Protein AF-A0A2M9T972-F1 (afdb_monomer)

Radius of gyration: 22.8 Å; Cα contacts (8 Å, |Δi|>4): 543; chains: 1; bounding box: 59×48×63 Å

Solvent-accessible surface area (backbone atoms only — not comparable to full-atom values): 16408 Å² total; per-residue (Å²): 110,44,46,61,52,25,49,47,39,51,35,60,37,43,44,74,54,58,73,80,42,95,72,74,72,44,72,63,91,64,80,39,22,70,58,55,67,46,41,36,84,76,44,93,56,57,53,40,22,32,78,44,62,56,77,93,79,59,54,79,39,51,23,36,58,61,70,47,48,37,70,47,53,27,53,66,52,35,13,67,61,46,75,47,76,60,87,95,46,77,43,82,38,41,28,31,60,25,63,37,59,75,12,18,37,39,32,28,52,84,30,46,61,34,36,20,23,48,66,73,57,35,70,54,25,39,82,6,50,41,28,70,70,64,29,55,38,70,51,55,42,67,48,48,52,52,53,37,50,62,71,45,53,42,29,52,92,96,52,61,77,24,69,84,19,32,29,38,28,59,25,35,20,77,44,34,60,47,24,51,48,52,47,40,31,19,51,45,52,68,48,32,32,41,22,18,35,90,41,59,44,77,36,46,52,44,33,48,51,45,30,49,51,45,30,51,76,65,70,38,59,91,44,44,51,36,60,78,73,45,39,52,62,35,33,45,48,71,73,42,84,55,65,69,59,37,53,60,45,49,78,71,39,93,57,46,65,64,47,62,71,27,46,48,88,51,41,73,51,45,65,41,40,34,70,52,36,56,54,41,60,89,44,40,83,71,47,54,86,70,54,76,75,75,74,78,76,73,75,76,68,82,73,90,124

Structure (mmCIF, N/CA/C/O backbone):
data_AF-A0A2M9T972-F1
#
_entry.id   AF-A0A2M9T972-F1
#
loop_
_atom_site.group_PDB
_atom_site.id
_atom_site.type_symbol
_atom_site.label_atom_id
_atom_site.label_alt_id
_atom_site.label_comp_id
_atom_site.label_asym_id
_atom_site.label_entity_id
_atom_site.label_seq_id
_atom_site.pdbx_PDB_ins_code
_atom_site.Cartn_x
_atom_site.Cartn_y
_atom_site.Cartn_z
_atom_site.occupancy
_atom_site.B_iso_or_equiv
_atom_site.auth_seq_id
_atom_site.auth_comp_id
_atom_site.auth_asym_id
_atom_site.auth_atom_id
_atom_site.pdbx_PDB_model_num
ATOM 1 N N . MET A 1 1 ? 2.243 -18.375 -2.338 1.00 61.44 1 MET A N 1
ATOM 2 C CA . MET A 1 1 ? 1.174 -17.812 -3.195 1.00 61.44 1 MET A CA 1
ATOM 3 C C . MET A 1 1 ? 1.203 -16.284 -3.252 1.00 61.44 1 MET A C 1
ATOM 5 O O . MET A 1 1 ? 1.480 -15.764 -4.324 1.00 61.44 1 MET A O 1
ATOM 9 N N . SER A 1 2 ? 1.023 -15.568 -2.130 1.00 77.69 2 SER A N 1
ATOM 10 C CA . SER A 1 2 ? 0.944 -14.088 -2.101 1.00 77.69 2 SER A CA 1
ATOM 11 C C . SER A 1 2 ? 2.124 -13.371 -2.784 1.00 77.69 2 SER A C 1
ATOM 13 O O . SER A 1 2 ? 1.923 -12.467 -3.592 1.00 77.69 2 SER A O 1
ATOM 15 N N . ARG A 1 3 ? 3.361 -13.824 -2.545 1.00 87.94 3 ARG A N 1
ATOM 16 C CA . ARG A 1 3 ? 4.555 -13.223 -3.155 1.00 87.94 3 ARG A CA 1
ATOM 17 C C . ARG A 1 3 ? 4.563 -13.310 -4.685 1.00 87.94 3 ARG A C 1
ATOM 19 O O . ARG A 1 3 ? 4.820 -12.313 -5.344 1.00 87.94 3 ARG A O 1
ATOM 26 N N . HIS A 1 4 ? 4.269 -14.481 -5.251 1.00 92.44 4 HIS A N 1
ATOM 27 C CA . HIS A 1 4 ? 4.225 -14.671 -6.708 1.00 92.44 4 HIS A CA 1
ATOM 28 C C . HIS A 1 4 ? 3.144 -13.790 -7.345 1.00 92.44 4 HIS A C 1
ATOM 30 O O . HIS A 1 4 ? 3.435 -13.053 -8.285 1.00 92.44 4 HIS A O 1
ATOM 36 N N . LEU A 1 5 ? 1.947 -13.774 -6.748 1.00 94.81 5 LEU A N 1
ATOM 37 C CA . LEU A 1 5 ? 0.849 -12.906 -7.165 1.00 94.81 5 LEU A CA 1
ATOM 38 C C . LEU A 1 5 ? 1.272 -11.429 -7.187 1.00 94.81 5 LEU A C 1
ATOM 40 O O . LEU A 1 5 ? 1.006 -10.728 -8.158 1.00 94.81 5 LEU A O 1
ATOM 44 N N . ALA A 1 6 ? 1.985 -10.952 -6.163 1.00 96.31 6 ALA A N 1
ATOM 45 C CA . ALA A 1 6 ? 2.412 -9.557 -6.094 1.00 96.31 6 ALA A CA 1
ATOM 46 C C . ALA A 1 6 ? 3.297 -9.142 -7.280 1.00 96.31 6 ALA A C 1
ATOM 48 O O . ALA A 1 6 ? 3.091 -8.081 -7.874 1.00 96.31 6 ALA A O 1
ATOM 49 N N . TYR A 1 7 ? 4.261 -9.987 -7.658 1.00 97.19 7 TYR A N 1
ATOM 50 C CA . TYR A 1 7 ? 5.120 -9.711 -8.808 1.00 97.19 7 TYR A CA 1
ATOM 51 C C . TYR A 1 7 ? 4.383 -9.864 -10.141 1.00 97.19 7 TYR A C 1
ATOM 53 O O . TYR A 1 7 ? 4.617 -9.045 -11.024 1.00 97.19 7 TYR A O 1
ATOM 61 N N . GLN A 1 8 ? 3.469 -10.831 -10.282 1.00 96.56 8 GLN A N 1
ATOM 62 C CA . GLN A 1 8 ? 2.609 -10.943 -11.467 1.00 96.56 8 GLN A CA 1
ATOM 63 C C . GLN A 1 8 ? 1.784 -9.672 -11.678 1.00 96.56 8 GLN A C 1
ATOM 65 O O . GLN A 1 8 ? 1.775 -9.112 -12.774 1.00 96.56 8 GLN A O 1
ATOM 70 N N . ARG A 1 9 ? 1.154 -9.172 -10.609 1.00 96.38 9 ARG A N 1
ATOM 71 C CA . ARG A 1 9 ? 0.377 -7.928 -10.636 1.00 96.38 9 ARG A CA 1
ATOM 72 C C . ARG A 1 9 ? 1.235 -6.735 -10.990 1.00 96.38 9 ARG A C 1
ATOM 74 O O . ARG A 1 9 ? 0.870 -5.964 -11.872 1.00 96.38 9 ARG A O 1
ATOM 81 N N . LEU A 1 10 ? 2.389 -6.600 -10.338 1.00 96.75 10 LEU A N 1
ATOM 82 C CA . LEU A 1 10 ? 3.312 -5.518 -10.644 1.00 96.75 10 LEU A CA 1
ATOM 83 C C . LEU A 1 10 ? 3.775 -5.585 -12.093 1.00 96.75 10 LEU A C 1
ATOM 85 O O . LEU A 1 10 ? 3.750 -4.562 -12.768 1.00 96.75 10 LEU A O 1
ATOM 89 N N . PHE A 1 11 ? 4.156 -6.763 -12.581 1.00 96.88 11 PHE A N 1
ATOM 90 C CA . PHE A 1 11 ? 4.551 -6.957 -13.966 1.00 96.88 11 PHE A CA 1
ATOM 91 C C . PHE A 1 11 ? 3.421 -6.519 -14.897 1.00 96.88 11 PHE A C 1
ATOM 93 O O . PHE A 1 11 ? 3.622 -5.589 -15.672 1.00 96.88 11 PHE A O 1
ATOM 100 N N . ALA A 1 12 ? 2.220 -7.078 -14.779 1.00 96.50 12 ALA A N 1
ATOM 101 C CA . ALA A 1 12 ? 1.095 -6.710 -15.635 1.00 96.50 12 ALA A CA 1
ATOM 102 C C . ALA A 1 12 ? 0.784 -5.200 -15.586 1.00 96.50 12 ALA A C 1
ATOM 104 O O . ALA A 1 12 ? 0.740 -4.548 -16.627 1.00 96.50 12 ALA A O 1
ATOM 105 N N . ALA A 1 13 ? 0.693 -4.614 -14.389 1.00 95.56 13 ALA A N 1
ATOM 106 C CA . ALA A 1 13 ? 0.319 -3.209 -14.205 1.00 95.56 13 ALA A CA 1
ATOM 107 C C . ALA A 1 13 ? 1.345 -2.199 -14.727 1.00 95.56 13 ALA A C 1
ATOM 109 O O . ALA A 1 13 ? 1.045 -1.022 -14.916 1.00 95.56 13 ALA A O 1
ATOM 110 N N . THR A 1 14 ? 2.572 -2.655 -14.957 1.00 94.31 14 THR A N 1
ATOM 111 C CA . THR A 1 14 ? 3.678 -1.827 -15.439 1.00 94.31 14 THR A CA 1
ATOM 112 C C . THR A 1 14 ? 4.176 -2.258 -16.814 1.00 94.31 14 THR A C 1
ATOM 114 O O . THR A 1 14 ? 5.264 -1.858 -17.224 1.00 94.31 14 THR A O 1
ATOM 117 N N . HIS A 1 15 ? 3.401 -3.071 -17.538 1.00 93.75 15 HIS A N 1
ATOM 118 C CA . HIS A 1 15 ? 3.730 -3.517 -18.893 1.00 93.75 15 HIS A CA 1
ATOM 119 C C . HIS A 1 15 ? 4.122 -2.352 -19.807 1.00 93.75 15 HIS A C 1
ATOM 121 O O . HIS A 1 15 ? 5.192 -2.366 -20.412 1.00 93.75 15 HIS A O 1
ATOM 127 N N . GLU A 1 16 ? 3.319 -1.296 -19.779 1.00 91.00 16 GLU A N 1
ATOM 128 C CA . GLU A 1 16 ? 3.487 -0.077 -20.564 1.00 91.00 16 GLU A CA 1
ATOM 129 C C . GLU A 1 16 ? 4.818 0.661 -20.319 1.00 91.00 16 GLU A C 1
ATOM 131 O O . GLU A 1 16 ? 5.328 1.314 -21.232 1.00 91.00 16 GLU A O 1
ATOM 136 N N . LEU A 1 17 ? 5.430 0.521 -19.130 1.00 90.56 17 LEU A N 1
ATOM 137 C CA . LEU A 1 17 ? 6.780 1.045 -18.876 1.00 90.56 17 LEU A CA 1
ATOM 138 C C . LEU A 1 17 ? 7.830 0.270 -19.676 1.00 90.56 17 LEU A C 1
ATOM 140 O O . LEU A 1 17 ? 8.806 0.853 -20.123 1.00 90.56 17 LEU A O 1
ATOM 144 N N . ARG A 1 18 ? 7.651 -1.043 -19.855 1.00 89.94 18 ARG A N 1
ATOM 145 C CA . ARG A 1 18 ? 8.631 -1.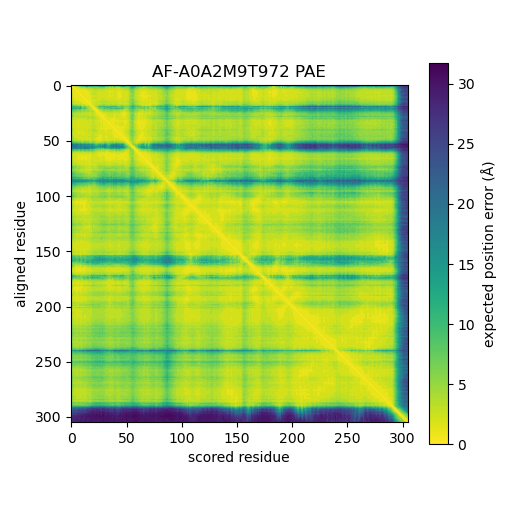918 -20.517 1.00 89.94 18 ARG A CA 1
ATOM 146 C C . ARG A 1 18 ? 8.516 -1.932 -22.035 1.00 89.94 18 ARG A C 1
ATOM 148 O O . ARG A 1 18 ? 9.519 -2.212 -22.684 1.00 89.94 18 ARG A O 1
ATOM 155 N N . VAL A 1 19 ? 7.329 -1.687 -22.588 1.00 85.31 19 VAL A N 1
ATOM 156 C CA . VAL A 1 19 ? 7.108 -1.690 -24.046 1.00 85.31 19 VAL A CA 1
ATOM 157 C C . VAL A 1 19 ? 7.867 -0.551 -24.721 1.00 85.31 19 VAL A C 1
ATOM 159 O O . VAL A 1 19 ? 8.531 -0.777 -25.723 1.00 85.31 19 VAL A O 1
ATOM 162 N N . GLY A 1 20 ? 7.811 0.653 -24.150 1.00 69.06 20 GLY A N 1
ATOM 163 C CA . GLY A 1 20 ? 8.451 1.844 -24.719 1.00 69.06 20 GLY A CA 1
ATOM 164 C C . GLY A 1 20 ? 9.890 2.087 -24.262 1.00 69.06 20 GLY A C 1
ATOM 165 O O . GLY A 1 20 ? 10.412 3.170 -24.499 1.00 69.06 20 GLY A O 1
ATOM 166 N N . ALA A 1 21 ? 10.508 1.141 -23.552 1.00 80.50 21 ALA A N 1
ATOM 167 C CA . ALA A 1 21 ? 11.820 1.340 -22.953 1.00 80.50 21 ALA A CA 1
ATOM 168 C C . ALA A 1 21 ? 12.916 0.585 -23.700 1.00 80.50 21 ALA A C 1
ATOM 170 O O . ALA A 1 21 ? 12.861 -0.636 -23.850 1.00 80.50 21 ALA A O 1
ATOM 171 N N . GLU A 1 22 ? 13.956 1.320 -24.079 1.00 78.81 22 GLU A N 1
ATOM 172 C CA . GLU A 1 22 ? 15.176 0.763 -24.647 1.00 78.81 22 GLU A CA 1
ATOM 173 C C . GLU A 1 22 ? 16.102 0.294 -23.519 1.00 78.81 22 GLU A C 1
ATOM 175 O O . GLU A 1 22 ? 16.729 1.087 -22.817 1.00 78.81 22 GLU A O 1
ATOM 180 N N . PHE A 1 23 ? 16.158 -1.019 -23.308 1.00 84.44 23 PHE A N 1
ATOM 181 C CA . PHE A 1 23 ? 17.156 -1.657 -22.455 1.00 84.44 23 PHE A CA 1
ATOM 182 C C . PHE A 1 23 ? 17.442 -3.073 -22.959 1.00 84.44 23 PHE A C 1
ATOM 184 O O . PHE A 1 23 ? 16.540 -3.775 -23.429 1.00 84.44 23 PHE A O 1
ATOM 191 N N . SER A 1 24 ? 18.698 -3.502 -22.846 1.00 87.06 24 SER A N 1
ATOM 192 C CA . SER A 1 24 ? 19.128 -4.827 -23.291 1.00 87.06 24 SER A CA 1
ATOM 193 C C . SER A 1 24 ? 18.507 -5.927 -22.434 1.00 87.06 24 SER A C 1
ATOM 195 O O . SER A 1 24 ? 18.532 -5.866 -21.202 1.00 87.06 24 SER A O 1
ATOM 197 N N . ARG A 1 25 ? 17.976 -6.953 -23.102 1.00 92.56 25 ARG A N 1
ATOM 198 C CA . ARG A 1 25 ? 17.475 -8.183 -22.484 1.00 92.56 25 ARG A CA 1
ATOM 199 C C . ARG A 1 25 ? 18.344 -9.345 -22.936 1.00 92.56 25 ARG A C 1
ATOM 201 O O . ARG A 1 25 ? 18.705 -9.410 -24.107 1.00 92.56 25 ARG A O 1
ATOM 208 N N . PHE A 1 26 ? 18.657 -10.253 -22.027 1.00 94.75 26 PHE A N 1
ATOM 209 C CA . PHE A 1 26 ? 19.499 -11.413 -22.316 1.00 94.75 26 PHE A CA 1
ATOM 210 C C . PHE A 1 26 ? 19.088 -12.617 -21.471 1.00 94.75 26 PHE A C 1
ATOM 212 O O . PHE A 1 26 ? 18.318 -12.491 -20.513 1.00 94.75 26 PHE A O 1
ATOM 219 N N . THR A 1 27 ? 19.603 -13.787 -21.841 1.00 96.69 27 THR A N 1
ATOM 220 C CA . THR A 1 27 ? 19.467 -15.008 -21.047 1.00 96.69 27 THR A CA 1
ATOM 221 C C . THR A 1 27 ? 20.471 -14.975 -19.893 1.00 96.69 27 THR A C 1
ATOM 223 O O . THR A 1 27 ? 21.664 -14.838 -20.155 1.00 96.69 27 THR A O 1
ATOM 226 N N . PRO A 1 28 ? 20.018 -15.070 -18.633 1.00 96.00 28 PRO A N 1
ATOM 227 C CA . PRO A 1 28 ? 20.904 -15.025 -17.477 1.00 96.00 28 PRO A CA 1
ATOM 228 C C . PRO A 1 28 ? 21.783 -16.277 -17.385 1.00 96.00 28 PRO A C 1
ATOM 230 O O . PRO A 1 28 ? 21.339 -17.374 -17.722 1.00 96.00 28 PRO A O 1
ATOM 233 N N . ASP A 1 29 ? 22.996 -16.116 -16.861 1.00 95.38 29 ASP A N 1
ATOM 234 C CA . ASP A 1 29 ? 23.941 -17.206 -16.550 1.00 95.38 29 ASP A CA 1
ATOM 235 C C . ASP A 1 29 ? 23.956 -17.573 -15.049 1.00 95.38 29 ASP A C 1
ATOM 237 O O . ASP A 1 29 ? 24.596 -18.534 -14.623 1.00 95.38 29 ASP A O 1
ATOM 241 N N . THR A 1 30 ? 23.205 -16.828 -14.239 1.00 95.00 30 THR A N 1
ATOM 242 C CA . THR A 1 30 ? 23.012 -17.055 -12.803 1.00 95.00 30 THR A CA 1
ATOM 243 C C . THR A 1 30 ? 21.803 -17.960 -12.535 1.00 95.00 30 THR A C 1
ATOM 245 O O . THR A 1 30 ? 20.893 -18.033 -13.358 1.00 95.00 30 THR A O 1
ATOM 248 N N . PRO A 1 31 ? 21.699 -18.619 -11.364 1.00 96.00 31 PRO A N 1
ATOM 249 C CA . PRO A 1 31 ? 20.552 -19.486 -11.060 1.00 96.00 31 PRO A CA 1
ATOM 250 C C . PRO A 1 31 ? 19.252 -18.725 -10.727 1.00 96.00 31 PRO A C 1
ATOM 252 O O . PRO A 1 31 ? 18.155 -19.288 -10.807 1.00 96.00 31 PRO A O 1
ATOM 255 N N . SER A 1 32 ? 19.343 -17.455 -10.322 1.00 97.00 32 SER A N 1
ATOM 256 C CA . SER A 1 32 ? 18.201 -16.662 -9.855 1.00 97.00 32 SER A CA 1
ATOM 257 C C . SER A 1 32 ? 18.430 -15.163 -10.018 1.00 97.00 32 SER A C 1
ATOM 259 O O . SER A 1 32 ? 19.566 -14.703 -10.028 1.00 97.00 32 SER A O 1
ATOM 261 N N . CYS A 1 33 ? 17.342 -14.392 -10.035 1.00 95.56 33 CYS A N 1
ATOM 262 C CA . CYS A 1 33 ? 17.389 -12.929 -10.023 1.00 95.56 33 CYS A CA 1
ATOM 263 C C . CYS A 1 33 ? 18.114 -12.401 -8.773 1.00 95.56 33 CYS A C 1
ATOM 265 O O . CYS A 1 33 ? 17.641 -12.637 -7.660 1.00 95.56 33 CYS A O 1
ATOM 267 N N . ALA A 1 34 ? 19.166 -11.595 -8.951 1.00 94.12 34 ALA A N 1
ATOM 268 C CA . ALA A 1 34 ? 19.956 -11.019 -7.854 1.00 94.12 34 ALA A CA 1
ATOM 269 C C . ALA A 1 34 ? 19.141 -10.098 -6.919 1.00 94.12 34 ALA A C 1
ATOM 271 O O . ALA A 1 34 ? 19.467 -9.908 -5.749 1.00 94.12 34 ALA A O 1
ATOM 272 N N . CYS A 1 35 ? 18.028 -9.544 -7.416 1.00 93.19 35 CYS A N 1
ATOM 273 C CA . CYS A 1 35 ? 17.157 -8.679 -6.625 1.00 93.19 35 CYS A CA 1
ATOM 274 C C . CYS A 1 35 ? 16.243 -9.455 -5.678 1.00 93.19 35 CYS A C 1
ATOM 276 O O . CYS A 1 35 ? 16.159 -9.129 -4.503 1.00 93.19 35 CYS A O 1
ATOM 278 N N . CYS A 1 36 ? 15.447 -10.388 -6.205 1.00 93.69 36 CYS A N 1
ATOM 279 C CA . CYS A 1 36 ? 14.358 -11.024 -5.457 1.00 93.69 36 CYS A CA 1
ATOM 280 C C . CYS A 1 36 ? 14.653 -12.474 -5.075 1.00 93.69 36 CYS A C 1
ATOM 282 O O . CYS A 1 36 ? 13.845 -13.074 -4.363 1.00 93.69 36 CYS A O 1
ATOM 284 N N . ASN A 1 37 ? 15.783 -13.020 -5.532 1.00 94.50 37 ASN A N 1
ATOM 285 C CA . ASN A 1 37 ? 16.235 -14.398 -5.332 1.00 94.50 37 ASN A CA 1
ATOM 286 C C . ASN A 1 37 ? 15.263 -15.466 -5.861 1.00 94.50 37 ASN A C 1
ATOM 288 O O . ASN A 1 37 ? 15.374 -16.635 -5.505 1.00 94.50 37 ASN A O 1
ATOM 292 N N . ARG A 1 38 ? 14.294 -15.087 -6.708 1.00 95.25 38 ARG A N 1
ATOM 293 C CA . ARG A 1 38 ? 13.413 -16.045 -7.393 1.00 95.25 38 ARG A CA 1
ATOM 294 C C . ARG A 1 38 ? 14.164 -16.700 -8.546 1.00 95.25 38 ARG A C 1
ATOM 296 O O . ARG A 1 38 ? 14.917 -16.018 -9.251 1.00 95.25 38 ARG A O 1
ATOM 303 N N . ARG A 1 39 ? 13.938 -18.001 -8.744 1.00 96.62 39 ARG A N 1
ATOM 304 C CA . ARG A 1 39 ? 14.514 -18.757 -9.864 1.00 96.62 39 ARG A CA 1
ATOM 305 C C . ARG A 1 39 ? 14.022 -18.184 -11.187 1.00 96.62 39 ARG A C 1
ATOM 307 O O . ARG A 1 39 ? 12.880 -17.737 -11.285 1.00 96.62 39 ARG A O 1
ATOM 314 N N . TRP A 1 40 ? 14.859 -18.229 -12.218 1.00 97.19 40 TRP A N 1
ATOM 315 C CA . TRP A 1 40 ? 14.507 -17.672 -13.529 1.00 97.19 40 TRP A CA 1
ATOM 316 C C . TRP A 1 40 ? 13.327 -18.362 -14.211 1.00 97.19 40 TRP A C 1
ATOM 318 O O . TRP A 1 40 ? 12.680 -17.741 -15.043 1.00 97.19 40 TRP A O 1
ATOM 328 N N . SER A 1 41 ? 13.005 -19.599 -13.836 1.00 95.88 41 SER A N 1
ATOM 329 C CA . SER A 1 41 ? 11.809 -20.310 -14.299 1.00 95.88 41 SER A CA 1
ATOM 330 C C . SER A 1 41 ? 10.511 -19.859 -13.615 1.00 95.88 41 SER A C 1
ATOM 332 O O . SER A 1 41 ? 9.432 -20.206 -14.078 1.00 95.88 41 SER A O 1
ATOM 334 N N . GLU A 1 42 ? 10.593 -19.108 -12.512 1.00 94.50 42 GLU A N 1
ATOM 335 C CA . GLU A 1 42 ? 9.451 -18.742 -11.654 1.00 94.50 42 GLU A CA 1
ATOM 336 C C . GLU A 1 42 ? 9.078 -17.251 -11.737 1.00 94.50 42 GLU A C 1
ATOM 338 O O . GLU A 1 42 ? 8.140 -16.796 -11.071 1.00 94.50 42 GLU A O 1
ATOM 343 N N . VAL A 1 43 ? 9.842 -16.464 -12.500 1.00 96.62 43 VAL A N 1
ATOM 344 C CA . VAL A 1 43 ? 9.568 -15.040 -12.736 1.00 96.62 43 VAL A CA 1
ATOM 345 C C . VAL A 1 43 ? 8.619 -14.855 -13.918 1.00 96.62 43 VAL A C 1
ATOM 347 O O . VAL A 1 43 ? 8.419 -15.752 -14.727 1.00 96.62 43 VAL A O 1
ATOM 350 N N . GLU A 1 44 ? 8.046 -13.661 -14.036 1.00 95.69 44 GLU A N 1
ATOM 351 C CA . GLU A 1 44 ? 6.965 -13.370 -14.990 1.00 95.69 44 GLU A CA 1
ATOM 352 C C . GLU A 1 44 ? 7.411 -13.414 -16.458 1.00 95.69 44 GLU A C 1
ATOM 354 O O . GLU A 1 44 ? 6.603 -13.679 -17.342 1.00 95.69 44 GLU A O 1
ATOM 359 N N . ALA A 1 45 ? 8.699 -13.172 -16.710 1.00 94.94 45 ALA A N 1
ATOM 360 C CA . ALA A 1 45 ? 9.346 -13.351 -18.005 1.00 94.94 45 ALA A CA 1
ATOM 361 C C . ALA A 1 45 ? 10.487 -14.369 -17.840 1.00 94.94 45 ALA A C 1
ATOM 363 O O . ALA A 1 45 ? 11.614 -13.966 -17.523 1.00 94.94 45 ALA A O 1
ATOM 364 N N . PRO A 1 46 ? 10.197 -15.679 -17.960 1.00 96.56 46 PRO A N 1
ATOM 365 C CA . PRO A 1 46 ? 11.172 -16.715 -17.668 1.00 96.56 46 PRO A CA 1
ATOM 366 C C . PRO A 1 46 ? 12.448 -16.571 -18.493 1.00 96.56 46 PRO A C 1
ATOM 368 O O . PRO A 1 46 ? 12.390 -16.306 -19.693 1.00 96.56 46 PRO A O 1
ATOM 371 N N . PHE A 1 47 ? 13.596 -16.743 -17.836 1.00 96.56 47 PHE A N 1
ATOM 372 C CA . PHE A 1 47 ? 14.929 -16.672 -18.455 1.00 96.56 47 PHE A CA 1
ATOM 373 C C . PHE A 1 47 ? 15.224 -15.371 -19.225 1.00 96.56 47 PHE A C 1
ATOM 375 O O . PHE A 1 47 ? 16.092 -15.350 -20.094 1.00 96.56 47 PHE A O 1
ATOM 382 N N . GLN A 1 48 ? 14.531 -14.278 -18.891 1.00 96.31 48 GLN A N 1
ATOM 383 C CA . GLN A 1 48 ? 14.833 -12.940 -19.393 1.00 96.31 48 GLN A CA 1
ATOM 384 C C . GLN A 1 48 ? 15.345 -12.056 -18.259 1.00 96.31 48 GLN A C 1
ATOM 386 O O . GLN A 1 48 ? 14.634 -11.772 -17.286 1.00 96.31 48 GLN A O 1
ATOM 391 N N . ALA A 1 49 ? 16.577 -11.588 -18.411 1.00 95.75 49 ALA A N 1
ATOM 392 C CA . ALA A 1 49 ? 17.239 -10.699 -17.476 1.00 95.75 49 ALA A CA 1
ATOM 393 C C . ALA A 1 49 ? 17.544 -9.339 -18.110 1.00 95.75 49 ALA A C 1
ATOM 395 O O . ALA A 1 49 ? 17.656 -9.203 -19.328 1.00 95.75 49 ALA A O 1
ATOM 396 N N . ALA A 1 50 ? 17.673 -8.339 -17.245 1.00 94.50 50 ALA A N 1
ATOM 397 C CA . ALA A 1 50 ? 18.290 -7.058 -17.538 1.00 94.50 50 ALA A CA 1
ATOM 398 C C . ALA A 1 50 ? 19.490 -6.875 -16.602 1.00 94.50 50 ALA A C 1
ATOM 400 O O . ALA A 1 50 ? 19.465 -7.333 -15.455 1.00 94.50 50 ALA A O 1
ATOM 401 N N . GLU A 1 51 ? 20.524 -6.195 -17.085 1.00 92.12 51 GLU A N 1
ATOM 402 C CA . GLU A 1 51 ? 21.689 -5.859 -16.272 1.00 92.12 51 GLU A CA 1
ATOM 403 C C . GLU A 1 51 ? 21.398 -4.591 -15.471 1.00 92.12 51 GLU A C 1
ATOM 405 O O . GLU A 1 51 ? 20.857 -3.603 -15.983 1.00 92.12 51 GLU A O 1
ATOM 410 N N . TYR A 1 52 ? 21.759 -4.608 -14.194 1.00 85.44 52 TYR A N 1
ATOM 411 C CA . TYR A 1 52 ? 21.692 -3.433 -13.351 1.00 85.44 52 TYR A CA 1
ATOM 412 C C . TYR A 1 52 ? 22.851 -3.376 -12.368 1.00 85.44 52 TYR A C 1
ATOM 414 O O . TYR A 1 52 ? 23.178 -4.356 -11.713 1.00 85.44 52 TYR A O 1
ATOM 422 N N . ARG A 1 53 ? 23.421 -2.184 -12.204 1.00 82.06 53 ARG A N 1
ATOM 423 C CA . ARG A 1 53 ? 24.503 -1.934 -11.253 1.00 82.06 53 ARG A CA 1
ATOM 424 C C . ARG A 1 53 ? 23.915 -1.448 -9.932 1.00 82.06 53 ARG A C 1
ATOM 426 O O . ARG A 1 53 ? 23.373 -0.342 -9.866 1.00 82.06 53 ARG A O 1
ATOM 433 N N . TYR A 1 54 ? 23.974 -2.282 -8.896 1.00 65.38 54 TYR A N 1
ATOM 434 C CA . TYR A 1 54 ? 23.493 -1.934 -7.558 1.00 65.38 54 TYR A CA 1
ATOM 435 C C . TYR A 1 54 ? 24.538 -1.149 -6.766 1.00 65.38 54 TYR A C 1
ATOM 437 O O . TYR A 1 54 ? 25.710 -1.507 -6.731 1.00 65.38 54 TYR A O 1
ATOM 445 N N . GLY A 1 55 ? 24.082 -0.132 -6.030 1.00 54.91 55 GLY A N 1
ATOM 446 C CA . GLY A 1 55 ? 24.838 0.443 -4.916 1.00 54.91 55 GLY A CA 1
ATOM 447 C C . GLY A 1 55 ? 26.237 0.975 -5.259 1.00 54.91 55 GLY A C 1
ATOM 448 O O . GLY A 1 55 ? 26.561 1.276 -6.403 1.00 54.91 55 GLY A O 1
ATOM 449 N N . LYS A 1 56 ? 27.060 1.160 -4.219 1.00 46.81 56 LYS A N 1
ATOM 450 C CA . LYS A 1 56 ? 28.394 1.783 -4.311 1.00 46.81 56 LYS A CA 1
ATOM 451 C C . LYS A 1 56 ? 29.467 0.881 -4.937 1.00 46.81 56 LYS A C 1
ATOM 453 O O . LYS A 1 56 ? 30.514 1.404 -5.295 1.00 46.81 56 LYS A O 1
ATOM 458 N N . SER A 1 57 ? 29.234 -0.431 -5.033 1.00 60.09 57 SER A N 1
ATOM 459 C CA . SER A 1 57 ? 30.185 -1.383 -5.626 1.00 60.09 57 SER A CA 1
ATOM 460 C C . SER A 1 57 ? 30.223 -1.295 -7.151 1.00 60.09 57 SER A C 1
ATOM 462 O O . SER A 1 57 ? 31.262 -1.566 -7.732 1.00 60.09 57 SER A O 1
ATOM 464 N N . GLY A 1 58 ? 29.124 -0.888 -7.804 1.00 65.06 58 GLY A N 1
ATOM 465 C CA . GLY A 1 58 ? 29.088 -0.643 -9.252 1.00 65.06 58 GLY A CA 1
ATOM 466 C C . GLY A 1 58 ? 29.146 -1.896 -10.137 1.00 65.06 58 GLY A C 1
ATOM 467 O O . GLY A 1 58 ? 29.111 -1.757 -11.365 1.00 65.06 58 GLY A O 1
ATOM 468 N N . GLU A 1 59 ? 29.199 -3.082 -9.527 1.00 81.12 59 GLU A N 1
ATOM 469 C CA . GLU A 1 59 ? 29.210 -4.370 -10.218 1.00 81.12 59 GLU A CA 1
ATOM 470 C C . GLU A 1 59 ? 27.863 -4.639 -10.910 1.00 81.12 59 GLU A C 1
ATOM 472 O O . GLU A 1 59 ? 26.801 -4.345 -10.339 1.00 81.12 59 GLU A O 1
ATOM 477 N N . PRO A 1 60 ? 27.880 -5.161 -12.147 1.00 85.44 60 PRO A N 1
ATOM 478 C CA . PRO A 1 60 ? 26.671 -5.533 -12.861 1.00 85.44 60 PRO A CA 1
ATOM 479 C C . PRO A 1 60 ? 26.029 -6.775 -12.232 1.00 85.44 60 PRO A C 1
ATOM 481 O O . PRO A 1 60 ? 26.646 -7.828 -12.114 1.00 85.44 60 PRO A O 1
ATOM 484 N N . GLU A 1 61 ? 24.756 -6.668 -11.862 1.00 90.56 61 GLU A N 1
ATOM 485 C CA . GLU A 1 61 ? 23.933 -7.785 -11.404 1.00 90.56 61 GLU A CA 1
ATOM 486 C C . GLU A 1 61 ? 22.789 -8.057 -12.391 1.00 90.56 61 GLU A C 1
ATOM 488 O O . GLU A 1 61 ? 22.245 -7.148 -13.024 1.00 90.56 61 GLU A O 1
ATOM 493 N N . GLN A 1 62 ? 22.376 -9.321 -12.490 1.00 94.19 62 GLN A N 1
ATOM 494 C CA . GLN A 1 62 ? 21.297 -9.752 -13.379 1.00 94.19 62 GLN A CA 1
ATOM 495 C C . GLN A 1 62 ? 19.965 -9.795 -12.632 1.00 94.19 62 GLN A C 1
ATOM 497 O O . GLN A 1 62 ? 19.807 -10.492 -11.624 1.00 94.19 62 GLN A O 1
ATOM 502 N N . VAL A 1 63 ? 18.970 -9.065 -13.136 1.00 95.12 63 VAL A N 1
ATOM 503 C CA . VAL A 1 63 ? 17.663 -8.934 -12.483 1.00 95.12 63 VAL A CA 1
ATOM 504 C C . VAL A 1 63 ? 16.519 -9.257 -13.432 1.00 95.12 63 VAL A C 1
ATOM 506 O O . VAL A 1 63 ? 16.577 -8.968 -14.624 1.00 95.12 63 VAL A O 1
ATOM 509 N N . CYS A 1 64 ? 15.440 -9.839 -12.905 1.00 96.25 64 CYS A N 1
ATOM 510 C CA . CYS A 1 64 ? 14.229 -10.056 -13.695 1.00 96.25 64 CYS A CA 1
ATOM 511 C C . CYS A 1 64 ? 13.570 -8.732 -14.082 1.00 96.25 64 CYS A C 1
ATOM 513 O O . CYS A 1 64 ? 13.688 -7.727 -13.374 1.00 96.25 64 CYS A O 1
ATOM 515 N N . LEU A 1 65 ? 12.817 -8.753 -15.182 1.00 95.50 65 LEU A N 1
ATOM 516 C CA . LEU A 1 65 ? 12.179 -7.559 -15.742 1.00 95.50 65 LEU A CA 1
ATOM 517 C C . LEU A 1 65 ? 11.264 -6.843 -14.737 1.00 95.50 65 LEU A C 1
ATOM 519 O O . LEU A 1 65 ? 11.249 -5.613 -14.673 1.00 95.50 65 LEU A O 1
ATOM 523 N N . THR A 1 66 ? 10.547 -7.592 -13.897 1.00 95.62 66 THR A N 1
ATOM 524 C CA . THR A 1 66 ? 9.711 -7.031 -12.824 1.00 95.62 66 THR A CA 1
ATOM 525 C C . THR A 1 66 ? 10.554 -6.269 -11.805 1.00 95.62 66 THR A C 1
ATOM 527 O O . THR A 1 66 ? 10.248 -5.126 -11.476 1.00 95.62 66 THR A O 1
ATOM 530 N N . CYS A 1 67 ? 11.661 -6.862 -11.346 1.00 94.56 67 CYS A N 1
ATOM 531 C CA . CYS A 1 67 ? 12.593 -6.206 -10.430 1.00 94.56 67 CYS A CA 1
ATOM 532 C C . CYS A 1 67 ? 13.287 -5.009 -11.072 1.00 94.56 67 CYS A C 1
ATOM 534 O O . CYS A 1 67 ? 13.576 -4.062 -10.352 1.00 94.56 67 CYS A O 1
ATOM 536 N N . TYR A 1 68 ? 13.533 -5.026 -12.383 1.00 93.81 68 TYR A N 1
ATOM 537 C CA . TYR A 1 68 ? 14.126 -3.908 -13.114 1.00 93.81 68 TYR A CA 1
ATOM 538 C C . TYR A 1 68 ? 13.156 -2.734 -13.293 1.00 93.81 68 TYR A C 1
ATOM 540 O O . TYR A 1 68 ? 13.578 -1.582 -13.243 1.00 93.81 68 TYR A O 1
ATOM 548 N N . THR A 1 69 ? 11.856 -3.014 -13.425 1.00 93.31 69 THR A N 1
ATOM 549 C CA . THR A 1 69 ? 10.823 -2.039 -13.814 1.00 93.31 69 THR A CA 1
ATOM 550 C C . THR A 1 69 ? 10.852 -0.704 -13.057 1.00 93.31 69 THR A C 1
ATOM 552 O O . THR A 1 69 ? 10.743 0.329 -13.717 1.00 93.31 69 THR A O 1
ATOM 555 N N . PRO A 1 70 ? 11.078 -0.645 -11.728 1.00 91.94 70 PRO A N 1
ATOM 556 C CA . PRO A 1 70 ? 11.165 0.631 -11.021 1.00 91.94 70 PRO A CA 1
ATOM 557 C C . PRO A 1 70 ? 12.224 1.607 -11.564 1.00 91.94 70 PRO A C 1
ATOM 559 O O . PRO A 1 70 ? 12.159 2.802 -11.290 1.00 91.94 70 PRO A O 1
ATOM 562 N N . ARG A 1 71 ? 13.210 1.119 -12.321 1.00 89.06 71 ARG A N 1
ATOM 563 C CA . ARG A 1 71 ? 14.341 1.900 -12.846 1.00 89.06 71 ARG A CA 1
ATOM 564 C C . ARG A 1 71 ? 14.097 2.454 -14.243 1.00 89.06 71 ARG A C 1
ATOM 566 O O . ARG A 1 71 ? 14.894 3.273 -14.703 1.00 89.06 71 ARG A O 1
ATOM 573 N N . ILE A 1 72 ? 13.038 2.002 -14.905 1.00 91.12 72 ILE A N 1
ATOM 574 C CA . ILE A 1 72 ? 12.748 2.365 -16.282 1.00 91.12 72 ILE A CA 1
ATOM 575 C C . ILE A 1 72 ? 12.256 3.819 -16.318 1.00 91.12 72 ILE A C 1
ATOM 577 O O . ILE A 1 72 ? 11.233 4.120 -15.694 1.00 91.12 72 ILE A O 1
ATOM 581 N N . PRO A 1 73 ? 12.979 4.735 -16.992 1.00 89.69 73 PRO A N 1
ATOM 582 C CA . PRO A 1 73 ? 12.478 6.080 -17.239 1.00 89.69 73 PRO A CA 1
ATOM 583 C C . PRO A 1 73 ? 11.322 6.020 -18.235 1.00 89.69 73 PRO A C 1
ATOM 585 O O . PRO A 1 73 ? 11.375 5.254 -19.194 1.00 89.69 73 PRO A O 1
ATOM 588 N N . SER A 1 74 ? 10.290 6.838 -18.038 1.00 88.81 74 SER A N 1
ATOM 589 C CA . SER A 1 74 ? 9.177 6.892 -18.987 1.00 88.81 74 SER A CA 1
ATOM 590 C C . SER A 1 74 ? 8.624 8.299 -19.152 1.00 88.81 74 SER A C 1
ATOM 592 O O . SER A 1 74 ? 7.855 8.768 -18.312 1.00 88.81 74 SER A O 1
ATOM 594 N N . GLU A 1 75 ? 8.901 8.910 -20.305 1.00 87.81 75 GLU A N 1
ATOM 595 C CA . GLU A 1 75 ? 8.269 10.165 -20.718 1.00 87.81 75 GLU A CA 1
ATOM 596 C C . GLU A 1 75 ? 6.751 10.020 -20.853 1.00 87.81 75 GLU A C 1
ATOM 598 O O . GLU A 1 75 ? 6.003 10.839 -20.336 1.00 87.81 75 GLU A O 1
ATOM 603 N N . ARG A 1 76 ? 6.273 8.945 -21.486 1.00 89.00 76 ARG A N 1
ATOM 604 C CA . ARG A 1 76 ? 4.839 8.775 -21.746 1.00 89.00 76 ARG A CA 1
ATOM 605 C C . ARG A 1 76 ? 4.016 8.665 -20.458 1.00 89.00 76 ARG A C 1
ATOM 607 O O . ARG A 1 76 ? 3.076 9.427 -20.248 1.00 89.00 76 ARG A O 1
ATOM 614 N N . LEU A 1 77 ? 4.376 7.726 -19.581 1.00 89.38 77 LEU A N 1
ATOM 615 C CA . LEU A 1 77 ? 3.602 7.454 -18.365 1.00 89.38 77 LEU A CA 1
ATOM 616 C C . LEU A 1 77 ? 3.842 8.471 -17.244 1.00 89.38 77 LEU A C 1
ATOM 618 O O . LEU A 1 77 ? 2.885 8.900 -16.602 1.00 89.38 77 LEU A O 1
ATOM 622 N N . LEU A 1 78 ? 5.103 8.848 -17.004 1.00 86.75 78 LEU A N 1
ATOM 623 C CA . LEU A 1 78 ? 5.504 9.696 -15.880 1.00 86.75 78 LEU A CA 1
ATOM 624 C C . LEU A 1 78 ? 5.958 11.094 -16.310 1.00 86.75 78 LEU A C 1
ATOM 626 O O . LEU A 1 78 ? 6.171 11.926 -15.446 1.00 86.75 78 LEU A O 1
ATOM 630 N N . GLY A 1 79 ? 6.071 11.412 -17.597 1.00 85.94 79 GLY A N 1
ATOM 631 C CA . GLY A 1 79 ? 6.462 12.748 -18.046 1.00 85.94 79 GLY A CA 1
ATOM 632 C C . GLY A 1 79 ? 7.926 13.106 -17.780 1.00 85.94 79 GLY A C 1
ATOM 633 O O . GLY A 1 79 ? 8.762 12.293 -17.366 1.00 85.94 79 GLY A O 1
ATOM 634 N N . LEU A 1 80 ? 8.232 14.380 -18.025 1.00 85.50 80 LEU A N 1
ATOM 635 C CA . LEU A 1 80 ? 9.541 14.968 -17.777 1.00 85.50 80 LEU A CA 1
ATOM 636 C C . LEU A 1 80 ? 9.776 15.183 -16.276 1.00 85.50 80 LEU A C 1
ATOM 638 O O . LEU A 1 80 ? 9.024 15.878 -15.590 1.00 85.50 80 LEU A O 1
ATOM 642 N N . GLU A 1 81 ? 10.879 14.638 -15.774 1.00 84.38 81 GLU A N 1
ATOM 643 C CA . GLU A 1 81 ? 11.358 14.904 -14.428 1.00 84.38 81 GLU A CA 1
ATOM 644 C C . GLU A 1 81 ? 12.091 16.254 -14.362 1.00 84.38 81 GLU A C 1
ATOM 646 O O . GLU A 1 81 ? 11.798 17.113 -13.535 1.00 84.38 81 GLU A O 1
ATOM 651 N N . ARG A 1 82 ? 13.103 16.458 -15.189 1.00 87.12 82 ARG A N 1
ATOM 652 C CA . ARG A 1 82 ? 13.867 17.710 -15.221 1.00 87.12 82 ARG A CA 1
ATOM 653 C C . ARG A 1 82 ? 14.697 17.764 -16.484 1.00 87.12 82 ARG A C 1
ATOM 655 O O . ARG A 1 82 ? 14.912 16.738 -17.119 1.00 87.12 82 ARG A O 1
ATOM 662 N N . TYR A 1 83 ? 15.245 18.929 -16.775 1.00 88.94 83 TYR A N 1
ATOM 663 C CA . TYR A 1 83 ? 16.378 19.032 -17.677 1.00 88.94 83 TYR A CA 1
ATOM 664 C C . TYR A 1 83 ? 17.676 18.943 -16.878 1.00 88.94 83 TYR A C 1
ATOM 666 O O . TYR A 1 83 ? 17.794 19.521 -15.796 1.00 88.94 83 TYR A O 1
ATOM 674 N N . ASN A 1 84 ? 18.633 18.175 -17.388 1.00 88.69 84 ASN A N 1
ATOM 675 C CA . ASN A 1 84 ? 20.014 18.222 -16.941 1.00 88.69 84 ASN A CA 1
ATOM 676 C C . ASN A 1 84 ? 20.801 19.093 -17.921 1.00 88.69 84 ASN A C 1
ATOM 678 O O . ASN A 1 84 ? 20.782 18.826 -19.122 1.00 88.69 84 ASN A O 1
ATOM 682 N N . HIS A 1 85 ? 21.483 20.112 -17.406 1.00 88.38 85 HIS A N 1
ATOM 683 C CA . HIS A 1 85 ? 22.332 20.989 -18.203 1.00 88.38 85 HIS A CA 1
ATOM 684 C C . HIS A 1 85 ? 23.789 20.655 -17.894 1.00 88.38 85 HIS A C 1
ATOM 686 O O . HIS A 1 85 ? 24.236 20.770 -16.753 1.00 88.38 85 HIS A O 1
ATOM 692 N N . THR A 1 86 ? 24.528 20.181 -18.893 1.00 84.25 86 THR A N 1
ATOM 693 C CA . THR A 1 86 ? 25.952 19.851 -18.762 1.00 84.25 86 THR A CA 1
ATOM 694 C C . THR A 1 86 ? 26.699 20.484 -19.929 1.00 84.25 86 THR A C 1
ATOM 696 O O . THR A 1 86 ? 26.576 20.048 -21.076 1.00 84.25 86 THR A O 1
ATOM 699 N N . GLY A 1 87 ? 27.428 21.569 -19.644 1.00 86.12 87 GLY A N 1
ATOM 700 C CA . GLY A 1 87 ? 27.964 22.454 -20.681 1.00 86.12 87 GLY A CA 1
ATOM 701 C C . GLY A 1 87 ? 26.834 23.040 -21.534 1.00 86.12 87 GLY A C 1
ATOM 702 O O . GLY A 1 87 ? 25.849 23.538 -20.996 1.00 86.12 87 GLY A O 1
ATOM 703 N N . ASN A 1 88 ? 26.947 22.910 -22.858 1.00 86.00 88 ASN A N 1
ATOM 704 C CA . ASN A 1 88 ? 25.928 23.356 -23.819 1.00 86.00 88 ASN A CA 1
ATOM 705 C C . ASN A 1 88 ? 24.854 22.293 -24.116 1.00 86.00 88 ASN A C 1
ATOM 707 O O . ASN A 1 88 ? 23.998 22.506 -24.972 1.00 86.00 88 ASN A O 1
ATOM 711 N N . THR A 1 89 ? 24.888 21.144 -23.435 1.00 86.19 89 THR A N 1
ATOM 712 C CA . THR A 1 89 ? 23.935 20.055 -23.673 1.00 86.19 89 THR A CA 1
ATOM 713 C C . THR A 1 89 ? 22.793 20.132 -22.671 1.00 86.19 89 THR A C 1
ATOM 715 O O . THR A 1 89 ? 23.020 20.214 -21.463 1.00 86.19 89 THR A O 1
ATOM 718 N N . THR A 1 90 ? 21.562 20.072 -23.178 1.00 88.94 90 THR A N 1
ATOM 719 C CA . THR A 1 90 ? 20.343 19.971 -22.371 1.00 88.94 90 THR A CA 1
ATOM 720 C C . THR A 1 90 ? 19.708 18.611 -22.608 1.00 88.94 90 THR A C 1
ATOM 722 O O . THR A 1 90 ? 19.188 18.352 -23.690 1.00 88.94 90 THR A O 1
ATOM 725 N N . THR A 1 91 ? 19.745 17.746 -21.598 1.00 89.06 91 THR A N 1
ATOM 726 C CA . THR A 1 91 ? 19.210 16.383 -21.693 1.00 89.06 91 THR A CA 1
ATOM 727 C C . THR A 1 91 ? 17.955 16.254 -20.831 1.00 89.06 91 THR A C 1
ATOM 729 O O . THR A 1 91 ? 18.016 16.551 -19.632 1.00 89.06 91 THR A O 1
ATOM 732 N N . PRO A 1 92 ? 16.813 15.811 -21.385 1.00 87.75 92 PRO A N 1
ATOM 733 C CA . PRO A 1 92 ? 15.638 15.513 -20.582 1.00 87.75 92 PRO A CA 1
ATOM 734 C C . PRO A 1 92 ? 15.887 14.278 -19.707 1.00 87.75 92 PRO A C 1
ATOM 736 O O . PRO A 1 92 ? 16.414 13.261 -20.150 1.00 87.75 92 PRO A O 1
ATOM 739 N N . ILE A 1 93 ? 15.494 14.370 -18.443 1.00 87.00 93 ILE A N 1
ATOM 740 C CA . ILE A 1 93 ? 15.448 13.257 -17.499 1.00 87.00 93 ILE A CA 1
ATOM 741 C C . ILE A 1 93 ? 13.978 12.967 -17.248 1.00 87.00 93 ILE A C 1
ATOM 743 O O . ILE A 1 93 ? 13.251 13.870 -16.838 1.00 87.00 93 ILE A O 1
ATOM 747 N N . TYR A 1 94 ? 13.540 11.734 -17.480 1.00 88.50 94 TYR A N 1
ATOM 748 C CA . TYR A 1 94 ? 12.151 11.317 -17.282 1.00 88.50 94 TYR A CA 1
ATOM 749 C C . TYR A 1 94 ? 11.944 10.614 -15.945 1.00 88.50 94 TYR A C 1
ATOM 751 O O . TYR A 1 94 ? 12.871 10.004 -15.404 1.00 88.50 94 TYR A O 1
ATOM 759 N N . GLY A 1 95 ? 10.711 10.680 -15.441 1.00 87.50 95 GLY A N 1
ATOM 760 C CA . GLY A 1 95 ? 10.352 10.086 -14.158 1.00 87.50 95 GLY A CA 1
ATOM 761 C C . GLY A 1 95 ? 10.521 8.565 -14.139 1.00 87.50 95 GLY A C 1
ATOM 762 O O . GLY A 1 95 ? 10.316 7.882 -15.146 1.00 87.50 95 GLY A O 1
ATOM 763 N N . LYS A 1 96 ? 10.873 8.042 -12.960 1.00 90.56 96 LYS A N 1
ATOM 764 C CA . LYS A 1 96 ? 11.044 6.609 -12.669 1.00 90.56 96 LYS A CA 1
ATOM 765 C C . LYS A 1 96 ? 10.258 6.235 -11.420 1.00 90.56 96 LYS A C 1
ATOM 767 O O . LYS A 1 96 ? 10.349 6.942 -10.419 1.00 90.56 96 LYS A O 1
ATOM 772 N N . LEU A 1 97 ? 9.566 5.094 -11.439 1.00 90.12 97 LEU A N 1
ATOM 773 C CA . LEU A 1 97 ? 8.791 4.602 -10.288 1.00 90.12 97 LEU A CA 1
ATOM 774 C C . LEU A 1 97 ? 9.638 4.491 -9.009 1.00 90.12 97 LEU A C 1
ATOM 776 O O . LEU A 1 97 ? 9.246 4.977 -7.955 1.00 90.12 97 LEU A O 1
ATOM 780 N N . GLY A 1 98 ? 10.838 3.917 -9.110 1.00 86.75 98 GLY A N 1
ATOM 781 C CA . GLY A 1 98 ? 11.761 3.716 -7.989 1.00 86.75 98 GLY A CA 1
ATOM 782 C C . GLY A 1 98 ? 12.456 4.985 -7.491 1.00 86.75 98 GLY A C 1
ATOM 783 O O . GLY A 1 98 ? 13.359 4.893 -6.667 1.00 86.75 98 GLY A O 1
ATOM 784 N N . MET A 1 99 ? 12.083 6.156 -8.018 1.00 85.12 99 MET A N 1
ATOM 785 C CA . MET A 1 99 ? 12.544 7.469 -7.558 1.00 85.12 99 MET A CA 1
ATOM 786 C C . MET A 1 99 ? 11.394 8.342 -7.033 1.00 85.12 99 MET A C 1
ATOM 788 O O . MET A 1 99 ? 11.608 9.507 -6.689 1.00 85.12 99 MET A O 1
ATOM 792 N N . LEU A 1 100 ? 10.179 7.795 -6.932 1.00 87.19 100 LEU A N 1
ATOM 793 C CA . LEU A 1 100 ? 9.011 8.479 -6.380 1.00 87.19 100 LEU A CA 1
ATOM 794 C C . LEU A 1 100 ? 9.057 8.465 -4.842 1.00 87.19 100 LEU A C 1
ATOM 796 O O . LEU A 1 100 ? 8.283 7.796 -4.164 1.00 87.19 100 LEU A O 1
ATOM 800 N N . VAL A 1 101 ? 10.003 9.207 -4.269 1.00 85.75 101 VAL A N 1
ATOM 801 C CA . VAL A 1 101 ? 10.211 9.258 -2.813 1.00 85.75 101 VAL A CA 1
ATOM 802 C C . VAL A 1 101 ? 8.980 9.817 -2.104 1.00 85.75 101 VAL A C 1
ATOM 804 O O . VAL A 1 101 ? 8.448 10.854 -2.504 1.00 85.75 101 VAL A O 1
ATOM 807 N N . GLY A 1 102 ? 8.548 9.144 -1.034 1.00 86.94 102 GLY A N 1
ATOM 808 C CA . GLY A 1 102 ? 7.363 9.535 -0.268 1.00 86.94 102 GLY A CA 1
ATOM 809 C C . GLY A 1 102 ? 6.051 9.289 -1.013 1.00 86.94 102 GLY A C 1
ATOM 810 O O . GLY A 1 102 ? 5.041 9.897 -0.672 1.00 86.94 102 GLY A O 1
ATOM 811 N N . SER A 1 103 ? 6.082 8.446 -2.047 1.00 93.06 103 SER A N 1
ATOM 812 C CA . SER A 1 103 ? 4.918 8.093 -2.856 1.00 93.06 103 SER A CA 1
ATOM 813 C C . SER A 1 103 ? 4.486 6.659 -2.589 1.00 93.06 103 SER A C 1
ATOM 815 O O . SER A 1 103 ? 5.338 5.781 -2.460 1.00 93.06 103 SER A O 1
ATOM 817 N N . GLY A 1 104 ? 3.181 6.412 -2.556 1.00 95.81 104 GLY A N 1
ATOM 818 C CA . GLY A 1 104 ? 2.605 5.075 -2.442 1.00 95.81 104 GLY A CA 1
ATOM 819 C C . GLY A 1 104 ? 2.112 4.533 -3.783 1.00 95.81 104 GLY A C 1
ATOM 820 O O . GLY A 1 104 ? 2.127 5.217 -4.809 1.00 95.81 104 GLY A O 1
ATOM 821 N N . GLY A 1 105 ? 1.664 3.282 -3.774 1.00 96.50 105 GLY A N 1
ATOM 822 C CA . GLY A 1 105 ? 1.093 2.600 -4.927 1.00 96.50 105 GLY A CA 1
ATOM 823 C C .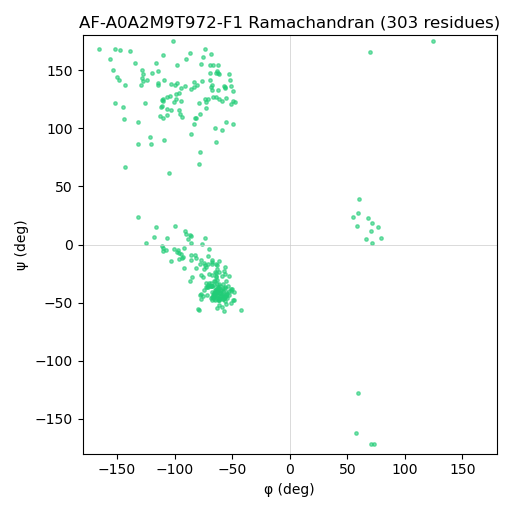 GLY A 1 105 ? 0.026 1.589 -4.521 1.00 96.50 105 GLY A C 1
ATOM 824 O O . GLY A 1 105 ? 0.181 0.889 -3.526 1.00 96.50 105 GLY A O 1
ATOM 825 N N . ILE A 1 106 ? -1.047 1.489 -5.297 1.00 97.88 106 ILE A N 1
ATOM 826 C CA . ILE A 1 106 ? -2.057 0.439 -5.167 1.00 97.88 106 ILE A CA 1
ATOM 827 C C . ILE A 1 106 ? -2.200 -0.229 -6.527 1.00 97.88 106 ILE A C 1
ATOM 829 O O . ILE A 1 106 ? -2.513 0.443 -7.507 1.00 97.88 106 ILE A O 1
ATOM 833 N N . ILE A 1 107 ? -1.966 -1.538 -6.583 1.00 97.56 107 ILE A N 1
ATOM 834 C CA . ILE A 1 107 ? -2.145 -2.345 -7.791 1.00 97.56 107 ILE A CA 1
ATOM 835 C C . ILE A 1 107 ? -3.391 -3.196 -7.621 1.00 97.56 107 ILE A C 1
ATOM 837 O O . ILE A 1 107 ? -3.406 -4.100 -6.784 1.00 97.56 107 ILE A O 1
ATOM 841 N N . THR A 1 108 ? -4.426 -2.894 -8.398 1.00 95.81 108 THR A N 1
ATOM 842 C CA . THR A 1 108 ? -5.741 -3.535 -8.281 1.00 95.81 108 THR A CA 1
ATOM 843 C C . THR A 1 108 ? -5.747 -4.968 -8.829 1.00 95.81 108 THR A C 1
ATOM 845 O O . THR A 1 108 ? -4.831 -5.363 -9.564 1.00 95.81 108 THR A O 1
ATOM 848 N N . PRO A 1 109 ? -6.816 -5.746 -8.562 1.00 93.81 109 PRO A N 1
ATOM 849 C CA . PRO A 1 109 ? -7.051 -7.029 -9.217 1.00 93.81 109 PRO A CA 1
ATOM 850 C C . PRO A 1 109 ? -7.023 -6.981 -10.752 1.00 93.81 109 PRO A C 1
ATOM 852 O O . PRO A 1 109 ? -6.665 -7.965 -11.398 1.00 93.81 109 PRO A O 1
ATOM 855 N N . ARG A 1 110 ? -7.352 -5.821 -11.334 1.00 92.38 110 ARG A N 1
ATOM 856 C CA . ARG A 1 110 ? -7.356 -5.569 -12.784 1.00 92.38 110 ARG A CA 1
ATOM 857 C C . ARG A 1 110 ? -5.993 -5.133 -13.324 1.00 92.38 110 ARG A C 1
ATOM 859 O O . ARG A 1 110 ? -5.889 -4.760 -14.486 1.00 92.38 110 ARG A O 1
ATOM 866 N N . ASN A 1 111 ? -4.953 -5.194 -12.492 1.00 93.75 111 ASN A N 1
ATOM 867 C CA . ASN A 1 111 ? -3.597 -4.767 -12.819 1.00 93.75 111 ASN A CA 1
ATOM 868 C C . ASN A 1 111 ? -3.523 -3.279 -13.189 1.00 93.75 111 ASN A C 1
ATOM 870 O O . ASN A 1 111 ? -2.778 -2.883 -14.078 1.00 93.75 111 ASN A O 1
ATOM 874 N N . GLU A 1 112 ? -4.279 -2.437 -12.490 1.00 94.19 112 GLU A N 1
ATOM 875 C CA . GLU A 1 112 ? -4.159 -0.987 -12.615 1.00 94.19 112 GLU A CA 1
ATOM 876 C C . GLU A 1 112 ? -3.313 -0.448 -11.470 1.00 94.19 112 GLU A C 1
ATOM 878 O O . GLU A 1 112 ? -3.576 -0.766 -10.311 1.00 94.19 112 GLU A O 1
ATOM 883 N N . LEU A 1 113 ? -2.308 0.369 -11.790 1.00 96.00 113 LEU A N 1
ATOM 884 C CA . LEU A 1 113 ? -1.468 1.033 -10.798 1.00 96.00 113 LEU A CA 1
ATOM 885 C C . LEU A 1 113 ? -1.996 2.444 -10.520 1.00 96.00 113 LEU A C 1
ATOM 887 O O . LEU A 1 113 ? -1.899 3.331 -11.366 1.00 96.00 113 LEU A O 1
ATOM 891 N N . TYR A 1 114 ? -2.498 2.652 -9.307 1.00 96.69 114 TYR A N 1
ATOM 892 C CA . TYR A 1 114 ? -2.778 3.970 -8.747 1.00 96.69 114 TYR A CA 1
ATOM 893 C C . TYR A 1 114 ? -1.590 4.428 -7.910 1.00 96.69 114 TYR A C 1
ATOM 895 O O . TYR A 1 114 ? -1.081 3.661 -7.096 1.00 96.69 114 TYR A O 1
ATOM 903 N N . LEU A 1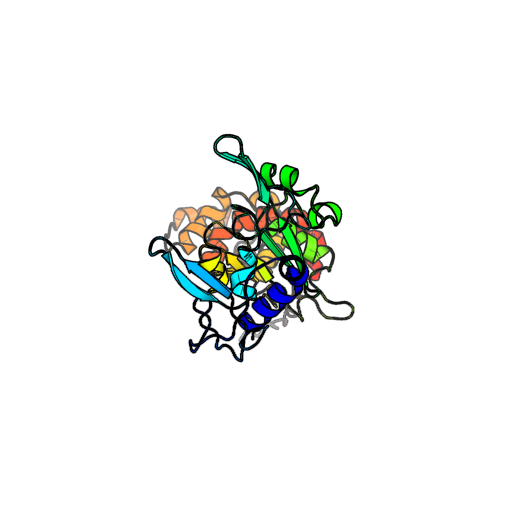 115 ? -1.162 5.676 -8.076 1.00 95.94 115 LEU A N 1
ATOM 904 C CA . LEU A 1 115 ? -0.051 6.263 -7.332 1.00 95.94 115 LEU A CA 1
ATOM 905 C C . LEU A 1 115 ? -0.544 7.393 -6.437 1.00 95.94 115 LEU A C 1
ATOM 907 O O . LEU A 1 115 ? -1.316 8.254 -6.860 1.00 95.94 115 LEU A O 1
ATOM 911 N N . THR A 1 116 ? -0.033 7.427 -5.213 1.00 96.31 116 THR A N 1
ATOM 912 C CA . THR A 1 116 ? -0.170 8.582 -4.327 1.00 96.31 116 THR A CA 1
ATOM 913 C C . THR A 1 116 ? 1.149 9.331 -4.292 1.00 96.31 116 THR A C 1
ATOM 915 O O . THR A 1 116 ? 2.195 8.729 -4.076 1.00 96.31 116 THR A O 1
ATOM 918 N N . LEU A 1 117 ? 1.123 10.634 -4.548 1.00 95.06 117 LEU A N 1
ATOM 919 C CA . LEU A 1 117 ? 2.310 11.457 -4.744 1.00 95.06 117 LEU A CA 1
ATOM 920 C C . LEU A 1 117 ? 2.266 12.686 -3.824 1.00 95.06 117 LEU A C 1
ATOM 922 O O . LEU A 1 117 ? 1.224 13.336 -3.724 1.00 95.06 117 LEU A O 1
ATOM 926 N N . PRO A 1 118 ? 3.400 13.110 -3.239 1.00 94.00 118 PRO A N 1
ATOM 927 C CA . PRO A 1 118 ? 3.507 14.431 -2.631 1.00 94.00 118 PRO A CA 1
ATOM 928 C C . PRO A 1 118 ? 3.087 15.536 -3.620 1.00 94.00 118 PRO A C 1
ATOM 930 O O . PRO A 1 118 ? 3.396 15.415 -4.811 1.00 94.00 118 PRO A O 1
ATOM 933 N N . PRO A 1 119 ? 2.482 16.658 -3.173 1.00 94.38 119 PRO A N 1
ATOM 934 C CA . PRO A 1 119 ? 1.906 17.674 -4.066 1.00 94.38 119 PRO A CA 1
ATOM 935 C C . PRO A 1 119 ? 2.843 18.169 -5.177 1.00 94.38 119 PRO A C 1
ATOM 937 O O . PRO A 1 119 ? 2.425 18.346 -6.320 1.00 94.38 119 PRO A O 1
ATOM 940 N N . LYS A 1 120 ? 4.138 18.325 -4.867 1.00 91.88 120 LYS A N 1
ATOM 941 C CA . LYS A 1 120 ? 5.162 18.727 -5.845 1.00 91.88 120 LYS A CA 1
ATOM 942 C C . LYS A 1 120 ? 5.372 17.681 -6.947 1.00 91.88 120 LYS A C 1
ATOM 944 O O . LYS A 1 120 ? 5.489 18.053 -8.110 1.00 91.88 120 LYS A O 1
ATOM 949 N N . LEU A 1 121 ? 5.417 16.391 -6.600 1.00 91.31 121 LEU A N 1
ATOM 950 C CA . LEU A 1 121 ? 5.544 15.307 -7.583 1.00 91.31 121 LEU A CA 1
ATOM 951 C C . LEU A 1 121 ? 4.238 15.103 -8.354 1.00 91.31 121 LEU A C 1
ATOM 953 O O . LEU A 1 121 ? 4.275 14.877 -9.558 1.00 91.31 121 LEU A O 1
ATOM 957 N N . HIS A 1 122 ? 3.090 15.260 -7.695 1.00 94.00 122 HIS A N 1
ATOM 958 C CA . HIS A 1 122 ? 1.795 15.206 -8.364 1.00 94.00 122 HIS A CA 1
ATOM 959 C C . HIS A 1 122 ? 1.687 16.264 -9.469 1.00 94.00 122 HIS A C 1
ATOM 961 O O . HIS A 1 122 ? 1.430 15.925 -10.620 1.00 94.00 122 HIS A O 1
ATOM 967 N N . ALA A 1 123 ? 1.946 17.539 -9.151 1.00 91.94 123 ALA A N 1
ATOM 968 C CA . ALA A 1 123 ? 1.886 18.634 -10.125 1.00 91.94 123 ALA A CA 1
ATOM 969 C C . ALA A 1 123 ? 2.803 18.398 -11.336 1.00 91.94 123 ALA A C 1
ATOM 971 O O . ALA A 1 123 ? 2.446 18.706 -12.472 1.00 91.94 123 ALA A O 1
ATOM 972 N N . LYS A 1 124 ? 3.968 17.807 -11.077 1.00 89.44 124 LYS A N 1
ATOM 973 C CA . LYS A 1 124 ? 4.985 17.484 -12.069 1.00 89.44 124 LYS A CA 1
ATOM 974 C C . LYS A 1 124 ? 4.548 16.392 -13.045 1.00 89.44 124 LYS A C 1
ATOM 976 O O . LYS A 1 124 ? 4.729 16.539 -14.248 1.00 89.44 124 LYS A O 1
ATOM 981 N N . TYR A 1 125 ? 3.952 15.321 -12.529 1.00 90.44 125 TYR A N 1
ATOM 982 C CA . TYR A 1 125 ? 3.626 14.127 -13.311 1.00 90.44 125 TYR A CA 1
ATOM 983 C C . TYR A 1 125 ? 2.179 14.091 -13.816 1.00 90.44 125 TYR A C 1
ATOM 985 O O . TYR A 1 125 ? 1.834 13.232 -14.621 1.00 90.44 125 TYR A O 1
ATOM 993 N N . LYS A 1 126 ? 1.342 15.069 -13.434 1.00 90.75 126 LYS A N 1
ATOM 994 C CA . LYS A 1 126 ? -0.066 15.172 -13.858 1.00 90.75 126 LYS A CA 1
ATOM 995 C C . LYS A 1 126 ? -0.261 15.196 -15.382 1.00 90.75 126 LYS A C 1
ATOM 997 O O . LYS A 1 126 ? -1.329 14.833 -15.859 1.00 90.75 126 LYS A O 1
ATOM 1002 N N . LYS A 1 127 ? 0.747 15.637 -16.143 1.00 87.56 127 LYS A N 1
ATOM 1003 C CA . LYS A 1 127 ? 0.696 15.681 -17.614 1.00 87.56 127 LYS A CA 1
ATOM 1004 C C . LYS A 1 127 ? 0.991 14.336 -18.285 1.00 87.56 127 LYS A C 1
ATOM 1006 O O . LYS A 1 127 ? 0.620 14.187 -19.445 1.00 87.56 127 LYS A O 1
ATOM 1011 N N . GLY A 1 128 ? 1.643 13.401 -17.59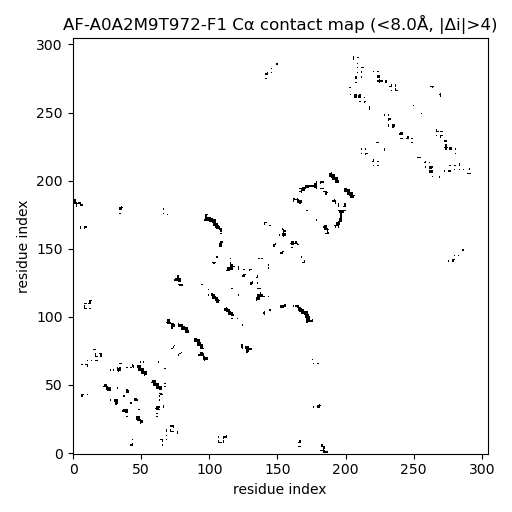0 1.00 87.75 128 GLY A N 1
ATOM 1012 C CA . GLY A 1 128 ? 1.866 12.045 -18.094 1.00 87.75 128 GLY A CA 1
ATOM 1013 C C . GLY A 1 128 ? 0.559 11.258 -18.176 1.00 87.75 128 GLY A C 1
ATOM 1014 O O . GLY A 1 128 ? -0.441 11.633 -17.561 1.00 87.75 128 GLY A O 1
ATOM 1015 N N . GLU A 1 129 ? 0.564 10.154 -18.917 1.00 91.75 129 GLU A N 1
ATOM 1016 C CA . GLU A 1 129 ? -0.636 9.355 -19.195 1.00 91.75 129 GLU A CA 1
ATOM 1017 C C . GLU A 1 129 ? -1.369 8.913 -17.917 1.00 91.75 129 GLU A C 1
ATOM 1019 O O . GLU A 1 129 ? -2.587 9.050 -17.820 1.00 91.75 129 GLU A O 1
ATOM 1024 N N . TRP A 1 130 ? -0.643 8.472 -16.883 1.00 90.69 130 TRP A N 1
ATOM 1025 C CA . TRP A 1 130 ? -1.263 8.104 -15.603 1.00 90.69 130 TRP A CA 1
ATOM 1026 C C . TRP A 1 130 ? -1.913 9.294 -14.890 1.00 90.69 130 TRP A C 1
ATOM 1028 O O . TRP A 1 130 ? -2.929 9.131 -14.217 1.00 90.69 130 TRP A O 1
ATOM 1038 N N . GLY A 1 131 ? -1.366 10.500 -15.055 1.00 89.50 131 GLY A N 1
ATOM 1039 C CA . GLY A 1 131 ? -1.994 11.727 -14.572 1.00 89.50 131 GLY A CA 1
ATOM 1040 C C . GLY A 1 131 ? -3.300 12.031 -15.301 1.00 89.50 131 GLY A C 1
ATOM 1041 O O . GLY A 1 131 ? -4.303 12.337 -14.658 1.00 89.50 131 GLY A O 1
ATOM 1042 N N . GLN A 1 132 ? -3.310 11.874 -16.625 1.00 91.12 132 GLN A N 1
ATOM 1043 C CA . GLN A 1 132 ? -4.488 12.102 -17.467 1.00 91.12 132 GLN A CA 1
ATOM 1044 C C . GLN A 1 132 ? -5.593 11.059 -17.236 1.00 91.12 132 GLN A C 1
ATOM 1046 O O . GLN A 1 132 ? -6.771 11.398 -17.268 1.00 91.12 132 GLN A O 1
ATOM 1051 N N . GLN A 1 133 ? -5.224 9.814 -16.922 1.00 91.06 133 GLN A N 1
ATOM 1052 C CA . GLN A 1 133 ? -6.145 8.725 -16.565 1.00 91.06 133 GLN A CA 1
ATOM 1053 C C . GLN A 1 133 ? -6.709 8.834 -15.135 1.00 91.06 133 GLN A C 1
ATOM 1055 O O . GLN A 1 133 ? -7.432 7.944 -14.692 1.00 91.06 133 GLN A O 1
ATOM 1060 N N . GLY A 1 134 ? -6.349 9.871 -14.367 1.00 90.81 134 GLY A N 1
ATOM 1061 C CA . GLY A 1 134 ? -6.786 10.012 -12.973 1.00 90.81 134 GLY A CA 1
ATOM 1062 C C . GLY A 1 134 ? -6.193 8.959 -12.027 1.00 90.81 134 GLY A C 1
ATOM 1063 O O . GLY A 1 134 ? -6.764 8.673 -10.973 1.00 90.81 134 GLY A O 1
ATOM 1064 N N . ARG A 1 135 ? -5.046 8.362 -12.387 1.00 92.31 135 ARG A N 1
ATOM 1065 C CA . ARG A 1 135 ? -4.351 7.352 -11.570 1.00 92.31 135 ARG A CA 1
ATOM 1066 C C . ARG A 1 135 ? -3.418 7.959 -10.523 1.00 92.31 135 ARG A C 1
ATOM 1068 O O . ARG A 1 135 ? -2.920 7.228 -9.672 1.00 92.31 135 ARG A O 1
ATOM 1075 N N . LEU A 1 136 ? -3.188 9.271 -10.563 1.00 94.75 136 LEU A N 1
ATOM 1076 C CA . LEU A 1 136 ? -2.387 9.998 -9.578 1.00 94.75 136 LEU A CA 1
ATOM 1077 C C . LEU A 1 136 ? -3.298 10.691 -8.556 1.00 94.75 136 LEU A C 1
ATOM 1079 O O . LEU A 1 136 ? -4.289 11.310 -8.935 1.00 94.75 136 LEU A O 1
ATOM 1083 N N . SER A 1 137 ? -2.939 10.626 -7.276 1.00 95.56 137 SER A N 1
ATOM 1084 C CA . SER A 1 137 ? -3.595 11.380 -6.199 1.00 95.56 137 SER A CA 1
ATOM 1085 C C . SER A 1 137 ? -2.567 12.039 -5.273 1.00 95.56 137 SER A C 1
ATOM 1087 O O . SER A 1 137 ? -1.428 11.584 -5.181 1.00 95.56 137 SER A O 1
ATOM 1089 N N . THR A 1 138 ? -2.965 13.110 -4.583 1.00 96.56 138 THR A N 1
ATOM 1090 C CA . THR A 1 138 ? -2.219 13.704 -3.459 1.00 96.56 138 THR A CA 1
ATOM 1091 C C . THR A 1 138 ? -2.621 13.145 -2.095 1.00 96.56 138 THR A C 1
ATOM 1093 O O . THR A 1 138 ? -2.037 13.534 -1.084 1.00 96.56 138 THR A O 1
ATOM 1096 N N . ASP A 1 139 ? -3.615 12.258 -2.051 1.00 94.94 139 ASP A N 1
ATOM 1097 C CA . ASP A 1 139 ? -4.058 11.611 -0.818 1.00 94.94 139 ASP A CA 1
ATOM 1098 C C . ASP A 1 139 ? -2.937 10.767 -0.216 1.00 94.94 139 ASP A C 1
ATOM 1100 O O . ASP A 1 139 ? -2.058 10.256 -0.915 1.00 94.94 139 ASP A O 1
ATOM 1104 N N . LYS A 1 140 ? -2.987 10.558 1.101 1.00 93.88 140 LYS A N 1
ATOM 1105 C CA . LYS A 1 140 ? -2.083 9.596 1.732 1.00 93.88 140 LYS A CA 1
ATOM 1106 C C . LYS A 1 140 ? -2.353 8.181 1.197 1.00 93.88 140 LYS A C 1
ATOM 1108 O O . LYS A 1 140 ? -3.508 7.857 0.918 1.00 93.88 140 LYS A O 1
ATOM 1113 N N . PRO A 1 141 ? -1.328 7.310 1.126 1.00 94.56 141 PRO A N 1
ATOM 1114 C CA . PRO A 1 141 ? -1.469 5.941 0.624 1.00 94.56 141 PRO A CA 1
ATOM 1115 C C . PRO A 1 141 ? -2.646 5.164 1.236 1.00 94.56 141 PRO A C 1
ATOM 1117 O O . PRO A 1 141 ? -3.448 4.601 0.495 1.00 94.56 141 PRO A O 1
ATOM 1120 N N . LEU A 1 142 ? -2.800 5.198 2.566 1.00 96.12 142 LEU A N 1
ATOM 1121 C CA . LEU A 1 142 ? -3.897 4.512 3.254 1.00 96.12 142 LEU A CA 1
ATOM 1122 C C . LEU A 1 142 ? -5.269 5.105 2.905 1.00 96.12 142 LEU A C 1
ATOM 1124 O O . LEU A 1 142 ? -6.193 4.356 2.613 1.00 96.12 142 LEU A O 1
ATOM 1128 N N . ALA A 1 143 ? -5.406 6.432 2.894 1.00 96.44 143 ALA A N 1
ATOM 1129 C CA . ALA A 1 143 ? -6.659 7.086 2.516 1.00 96.44 143 ALA A CA 1
ATOM 1130 C C . ALA A 1 143 ? -7.090 6.664 1.103 1.00 96.44 143 ALA A C 1
ATOM 1132 O O . ALA A 1 143 ? -8.223 6.235 0.902 1.00 96.44 143 ALA A O 1
ATOM 1133 N N . ARG A 1 144 ? -6.144 6.662 0.154 1.00 96.25 144 ARG A N 1
ATOM 1134 C CA . ARG A 1 144 ? -6.403 6.219 -1.218 1.00 96.25 144 ARG A CA 1
ATOM 1135 C C . ARG A 1 144 ? -6.772 4.740 -1.304 1.00 96.25 144 ARG A C 1
ATOM 1137 O O . ARG A 1 144 ? -7.633 4.384 -2.104 1.00 96.25 144 ARG A O 1
ATOM 1144 N N . LEU A 1 145 ? -6.129 3.882 -0.511 1.00 96.56 145 LEU A N 1
ATOM 1145 C CA . LEU A 1 145 ? -6.486 2.466 -0.419 1.00 96.56 145 LEU A CA 1
ATOM 1146 C C . LEU A 1 145 ? -7.949 2.298 0.019 1.00 96.56 145 LEU A C 1
ATOM 1148 O O . LEU A 1 145 ? -8.682 1.539 -0.612 1.00 96.56 145 LEU A O 1
ATOM 1152 N N . LEU A 1 146 ? -8.373 3.025 1.057 1.00 96.38 146 LEU A N 1
ATOM 1153 C CA . LEU A 1 146 ? -9.751 2.990 1.552 1.00 96.38 146 LEU A CA 1
ATOM 1154 C C . LEU A 1 146 ? -10.742 3.509 0.503 1.00 96.38 146 LEU A C 1
ATOM 1156 O O . LEU A 1 146 ? -11.776 2.885 0.293 1.00 96.38 146 LEU A O 1
ATOM 1160 N N . ASP A 1 147 ? -10.413 4.589 -0.205 1.00 95.44 147 ASP A N 1
ATOM 1161 C CA . ASP A 1 147 ? -11.275 5.132 -1.264 1.00 95.44 147 ASP A CA 1
ATOM 1162 C C . ASP A 1 147 ? -11.448 4.137 -2.426 1.00 95.44 147 ASP A C 1
ATOM 1164 O O . ASP A 1 147 ? -12.552 3.959 -2.941 1.00 95.44 147 ASP A O 1
ATOM 1168 N N . LEU A 1 148 ? -10.381 3.426 -2.812 1.00 94.62 148 LEU A N 1
ATOM 1169 C CA . LEU A 1 148 ? -10.447 2.364 -3.824 1.00 94.62 148 LEU A CA 1
ATOM 1170 C C . LEU A 1 148 ? -11.245 1.145 -3.341 1.00 94.62 148 LEU A C 1
ATOM 1172 O O . LEU A 1 148 ? -11.941 0.518 -4.141 1.00 94.62 148 LEU A O 1
ATOM 1176 N N . LEU A 1 149 ? -11.154 0.811 -2.051 1.00 93.50 149 LEU A N 1
ATOM 1177 C CA . LEU A 1 149 ? -11.953 -0.250 -1.441 1.00 93.50 149 LEU A CA 1
ATOM 1178 C C . LEU A 1 149 ? -13.447 0.106 -1.467 1.00 93.50 149 LEU A C 1
ATOM 1180 O O . LEU A 1 149 ? -14.262 -0.696 -1.916 1.00 93.50 149 LEU A O 1
ATOM 1184 N N . ILE A 1 150 ? -13.801 1.324 -1.054 1.00 93.12 150 ILE A N 1
ATOM 1185 C CA . ILE A 1 150 ? -15.182 1.835 -1.063 1.00 93.12 150 ILE A CA 1
ATOM 1186 C C . ILE A 1 150 ? -15.745 1.863 -2.484 1.00 93.12 150 ILE A C 1
ATOM 1188 O O . ILE A 1 150 ? -16.881 1.457 -2.710 1.00 93.12 150 ILE A O 1
ATOM 1192 N N . ALA A 1 151 ? -14.936 2.277 -3.460 1.00 91.81 151 ALA A N 1
ATOM 1193 C CA . ALA A 1 151 ? -15.323 2.286 -4.868 1.00 91.81 151 ALA A CA 1
ATOM 1194 C C . ALA A 1 151 ? -15.444 0.879 -5.493 1.00 91.81 151 ALA A C 1
ATOM 1196 O O . ALA A 1 151 ? -15.776 0.764 -6.672 1.00 91.81 151 ALA A O 1
ATOM 1197 N N . GLY A 1 152 ? -15.128 -0.192 -4.754 1.00 90.25 152 GLY A N 1
ATOM 1198 C CA . GLY A 1 152 ? -15.141 -1.567 -5.260 1.00 90.25 152 GLY A CA 1
ATOM 1199 C C . GLY A 1 152 ? -14.016 -1.878 -6.253 1.00 90.25 152 GLY A C 1
ATOM 1200 O O . GLY A 1 152 ? -14.026 -2.930 -6.890 1.00 90.25 152 GLY A O 1
ATOM 1201 N N . ALA A 1 153 ? -13.018 -0.999 -6.388 1.00 91.38 153 ALA A N 1
ATOM 1202 C CA . ALA A 1 153 ? -11.903 -1.169 -7.322 1.00 91.38 153 ALA A CA 1
ATOM 1203 C C . ALA A 1 153 ? -10.927 -2.281 -6.895 1.00 91.38 153 ALA A C 1
ATOM 1205 O O . ALA A 1 153 ? -10.130 -2.757 -7.705 1.00 91.38 153 ALA A O 1
ATOM 1206 N N . LEU A 1 154 ? -10.986 -2.705 -5.627 1.00 92.12 154 LEU A N 1
ATOM 1207 C CA . LEU A 1 154 ? -10.190 -3.812 -5.080 1.00 92.12 154 LEU A CA 1
ATOM 1208 C C . LEU A 1 154 ? -10.887 -5.178 -5.191 1.00 92.12 154 LEU A C 1
ATOM 1210 O O . LEU A 1 154 ? -10.403 -6.162 -4.633 1.00 92.12 154 LEU A O 1
ATOM 1214 N N . SER A 1 155 ? -11.975 -5.244 -5.957 1.00 85.81 155 SER A N 1
ATOM 1215 C CA . SER A 1 155 ? -12.711 -6.465 -6.285 1.00 85.81 155 SER A CA 1
ATOM 1216 C C . SER A 1 155 ? -12.801 -6.614 -7.806 1.00 85.81 155 SER A C 1
ATOM 1218 O O . SER A 1 155 ? -12.967 -5.626 -8.534 1.00 85.81 155 SER A O 1
ATOM 1220 N N . ALA A 1 156 ? -12.681 -7.837 -8.324 1.00 75.12 156 ALA A N 1
ATOM 1221 C CA . ALA A 1 156 ? -12.966 -8.070 -9.737 1.00 75.12 156 ALA A CA 1
ATOM 1222 C C . ALA A 1 156 ? -14.492 -8.104 -9.974 1.00 75.12 156 ALA A C 1
ATOM 1224 O O . ALA A 1 156 ? -15.256 -8.368 -9.041 1.00 75.12 156 ALA A O 1
ATOM 1225 N N . PRO A 1 157 ? -14.971 -7.805 -11.198 1.00 72.38 157 PRO A N 1
ATOM 1226 C CA . PRO A 1 157 ? -16.391 -7.919 -11.522 1.00 72.38 157 PRO A CA 1
ATOM 1227 C C . PRO A 1 157 ? -16.927 -9.326 -11.227 1.00 72.38 157 PRO A C 1
ATOM 1229 O O . PRO A 1 157 ? -16.384 -10.304 -11.732 1.00 72.38 157 PRO A O 1
ATOM 1232 N N . GLY A 1 158 ? -18.004 -9.418 -10.444 1.00 73.69 158 GLY A N 1
ATOM 1233 C CA . GLY A 1 158 ? -18.668 -10.689 -10.131 1.00 73.69 158 GLY A CA 1
ATOM 1234 C C . GLY A 1 158 ? -17.996 -11.541 -9.049 1.00 73.69 158 GLY A C 1
ATOM 1235 O O . GLY A 1 158 ? -18.458 -12.650 -8.800 1.00 73.69 158 GLY A O 1
ATOM 1236 N N . GLU A 1 159 ? -16.948 -11.043 -8.391 1.00 75.38 159 GLU A N 1
ATOM 1237 C CA . GLU A 1 159 ? -16.229 -11.773 -7.342 1.00 75.38 159 GLU A CA 1
ATOM 1238 C C . GLU A 1 159 ? -16.451 -11.188 -5.946 1.00 75.38 159 GLU A C 1
ATOM 1240 O O . GLU A 1 159 ? -16.877 -10.038 -5.784 1.00 75.38 159 GLU A O 1
ATOM 1245 N N . ARG A 1 160 ? -16.124 -11.981 -4.916 1.00 75.62 160 ARG A N 1
ATOM 1246 C CA . ARG A 1 160 ? -16.143 -11.486 -3.538 1.00 75.62 160 ARG A CA 1
ATOM 1247 C C . ARG A 1 160 ? -15.017 -10.476 -3.327 1.00 75.62 160 ARG A C 1
ATOM 1249 O O . ARG A 1 160 ? -13.984 -10.538 -4.003 1.00 75.62 160 ARG A O 1
ATOM 1256 N N . PRO A 1 161 ? -15.171 -9.553 -2.365 1.00 77.19 161 PRO A N 1
ATOM 1257 C CA . PRO A 1 161 ? -14.135 -8.574 -2.128 1.00 77.19 161 PRO A CA 1
ATOM 1258 C C . PRO A 1 161 ? -12.775 -9.192 -1.831 1.00 77.19 161 PRO A C 1
ATOM 1260 O O . PRO A 1 161 ? -12.665 -10.109 -1.021 1.00 77.19 161 PRO A O 1
ATOM 1263 N N . LEU A 1 162 ? -11.742 -8.635 -2.469 1.00 81.44 162 LEU A N 1
ATOM 1264 C CA . LEU A 1 162 ? -10.330 -8.969 -2.253 1.00 81.44 162 LEU A CA 1
ATOM 1265 C C . LEU A 1 162 ? -9.901 -10.389 -2.663 1.00 81.44 162 LEU A C 1
ATOM 1267 O O . LEU A 1 162 ? -8.732 -10.723 -2.479 1.00 81.44 162 LEU A O 1
ATOM 1271 N N . GLU A 1 163 ? -10.785 -11.190 -3.267 1.00 84.38 163 GLU A N 1
ATOM 1272 C CA . GLU A 1 163 ? -10.548 -12.608 -3.590 1.00 84.38 163 GLU A CA 1
ATOM 1273 C C . GLU A 1 163 ? -9.320 -12.816 -4.491 1.00 84.38 163 GLU A C 1
ATOM 1275 O O . GLU A 1 163 ? -8.461 -13.652 -4.214 1.00 84.38 163 GLU A O 1
ATOM 1280 N N . GLN A 1 164 ? -9.163 -11.978 -5.515 1.00 88.88 164 GLN A N 1
ATOM 1281 C CA . GLN A 1 164 ? -7.996 -12.005 -6.406 1.00 88.88 164 GLN A CA 1
ATOM 1282 C C . GLN A 1 164 ? -6.783 -11.272 -5.824 1.00 88.88 164 GLN A C 1
ATOM 1284 O O . GLN A 1 164 ? -5.675 -11.368 -6.352 1.00 88.88 164 GLN A O 1
ATOM 1289 N N . GLY A 1 165 ? -6.972 -10.521 -4.747 1.00 92.44 165 GLY A N 1
ATOM 1290 C CA . GLY A 1 165 ? -5.944 -9.750 -4.074 1.00 92.44 165 GLY A CA 1
ATOM 1291 C C . GLY A 1 165 ? -5.411 -8.534 -4.834 1.00 92.44 165 GLY A C 1
ATOM 1292 O O . GLY A 1 165 ? -5.594 -8.363 -6.038 1.00 92.44 165 GLY A O 1
ATOM 1293 N N . PHE A 1 166 ? -4.707 -7.677 -4.104 1.00 96.00 166 PHE A N 1
ATOM 1294 C CA . PHE A 1 166 ? -4.110 -6.428 -4.578 1.00 96.00 166 PHE A CA 1
ATOM 1295 C C . PHE A 1 166 ? -2.707 -6.253 -3.988 1.00 96.00 166 PHE A C 1
ATOM 1297 O O . PHE A 1 166 ? -2.328 -6.943 -3.044 1.00 96.00 166 PHE A O 1
ATOM 1304 N N . VAL A 1 167 ? -1.919 -5.323 -4.524 1.00 97.62 167 VAL A N 1
ATOM 1305 C CA . VAL A 1 167 ? -0.627 -4.942 -3.926 1.00 97.62 167 VAL A CA 1
ATOM 1306 C C . VAL A 1 167 ? -0.743 -3.533 -3.374 1.00 97.62 167 VAL A C 1
ATOM 1308 O O . VAL A 1 167 ? -1.078 -2.615 -4.118 1.00 97.62 167 VAL A O 1
ATOM 1311 N N . TYR A 1 168 ? -0.450 -3.357 -2.087 1.00 97.75 168 TYR A N 1
ATOM 1312 C CA . TYR A 1 168 ? -0.389 -2.047 -1.446 1.00 97.75 168 TYR A CA 1
ATOM 1313 C C . TYR A 1 168 ? 1.046 -1.696 -1.075 1.00 97.75 168 TYR A C 1
ATOM 1315 O O . TYR A 1 168 ? 1.700 -2.396 -0.306 1.00 97.75 168 TYR A O 1
ATOM 1323 N N . ILE A 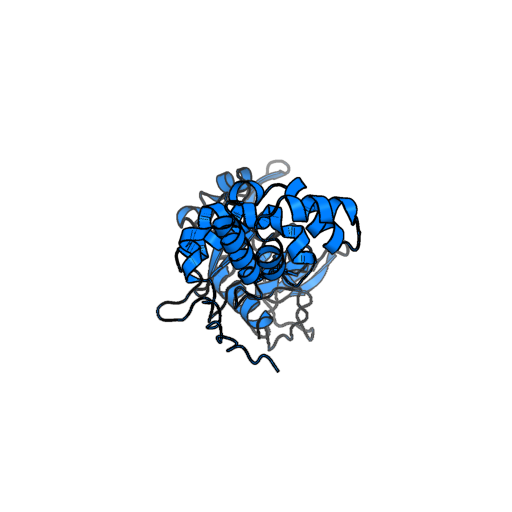1 169 ? 1.532 -0.606 -1.650 1.00 97.00 169 ILE A N 1
ATOM 1324 C CA . ILE A 1 169 ? 2.854 -0.040 -1.433 1.00 97.00 169 ILE A CA 1
ATOM 1325 C C . ILE A 1 169 ? 2.650 1.264 -0.672 1.00 97.00 169 ILE A C 1
ATOM 1327 O O . ILE A 1 169 ? 2.163 2.249 -1.220 1.00 97.00 169 ILE A O 1
ATOM 1331 N N . GLU A 1 170 ? 3.021 1.274 0.599 1.00 94.38 170 GLU A N 1
ATOM 1332 C CA . GLU A 1 170 ? 2.947 2.461 1.445 1.00 94.38 170 GLU A CA 1
ATOM 1333 C C . GLU A 1 170 ? 4.002 3.495 1.023 1.00 94.38 170 GLU A C 1
ATOM 1335 O O . GLU A 1 170 ? 3.731 4.695 1.018 1.00 94.38 170 GLU A O 1
ATOM 1340 N N . ASN A 1 171 ? 5.189 3.033 0.611 1.00 92.50 171 ASN A N 1
ATOM 1341 C CA . ASN A 1 171 ? 6.255 3.900 0.114 1.00 92.50 171 ASN A CA 1
ATOM 1342 C C . ASN A 1 171 ? 7.175 3.181 -0.890 1.00 92.50 171 ASN A C 1
ATOM 1344 O O . ASN A 1 171 ? 7.831 2.197 -0.545 1.00 92.50 171 ASN A O 1
ATOM 1348 N N . TRP A 1 172 ? 7.274 3.718 -2.107 1.00 88.62 172 TRP A N 1
ATOM 1349 C CA . TRP A 1 172 ? 8.220 3.281 -3.140 1.00 88.62 172 TRP A CA 1
ATOM 1350 C C . TRP A 1 172 ? 9.680 3.567 -2.781 1.00 88.62 172 TRP A C 1
ATOM 1352 O O . TRP A 1 172 ? 10.549 2.722 -3.007 1.00 88.62 172 TRP A O 1
ATOM 1362 N N . GLY A 1 173 ? 9.941 4.742 -2.199 1.00 78.12 173 GLY A N 1
ATOM 1363 C CA . GLY A 1 173 ? 11.250 5.095 -1.671 1.00 78.12 173 GLY A CA 1
ATOM 1364 C C . GLY A 1 173 ? 12.346 5.414 -2.691 1.00 78.12 173 GLY A C 1
ATOM 1365 O O . GLY A 1 173 ? 12.094 5.537 -3.885 1.00 78.12 173 GLY A O 1
ATOM 1366 N N . ARG A 1 174 ? 13.588 5.561 -2.204 1.00 76.25 174 ARG A N 1
ATOM 1367 C CA . ARG A 1 174 ? 14.821 5.581 -3.026 1.00 76.25 174 ARG A CA 1
ATOM 1368 C C . ARG A 1 174 ? 15.435 4.186 -3.172 1.00 76.25 174 ARG A C 1
ATOM 1370 O O . ARG A 1 174 ? 16.243 3.974 -4.073 1.00 76.25 174 ARG A O 1
ATOM 1377 N N . LYS A 1 175 ? 15.091 3.257 -2.273 1.00 73.31 175 LYS A N 1
ATOM 1378 C CA . LYS A 1 175 ? 15.602 1.878 -2.231 1.00 73.31 175 LYS A CA 1
ATOM 1379 C C . LYS A 1 175 ? 14.557 0.890 -2.744 1.00 73.31 175 LYS A C 1
ATOM 1381 O O . LYS A 1 175 ? 14.099 -0.003 -2.028 1.00 73.31 175 LYS A O 1
ATOM 1386 N N . ALA A 1 176 ? 14.165 1.057 -4.007 1.00 81.94 176 ALA A N 1
ATOM 1387 C CA . ALA A 1 176 ? 13.182 0.183 -4.648 1.00 81.94 176 ALA A CA 1
ATOM 1388 C C . ALA A 1 176 ? 13.603 -1.300 -4.617 1.00 81.94 176 ALA A C 1
ATOM 1390 O O . ALA A 1 176 ? 12.766 -2.188 -4.688 1.00 81.94 176 ALA A O 1
ATOM 1391 N N . ASP A 1 177 ? 14.891 -1.599 -4.479 1.00 86.25 177 ASP A N 1
ATOM 1392 C CA . ASP A 1 177 ? 15.415 -2.950 -4.320 1.00 86.25 177 ASP A CA 1
ATOM 1393 C C . ASP A 1 177 ? 14.948 -3.653 -3.038 1.00 86.25 177 ASP A C 1
ATOM 1395 O O . ASP A 1 177 ? 14.599 -4.832 -3.101 1.00 86.25 177 ASP A O 1
ATOM 1399 N N . ILE A 1 178 ? 14.882 -2.953 -1.900 1.00 88.31 178 ILE A N 1
ATOM 1400 C CA . ILE A 1 178 ? 14.387 -3.536 -0.643 1.00 88.31 178 ILE A CA 1
ATOM 1401 C C . ILE A 1 178 ? 12.897 -3.858 -0.768 1.00 88.31 178 ILE A C 1
ATOM 1403 O O . ILE A 1 178 ? 12.477 -4.963 -0.416 1.00 88.31 178 ILE A O 1
ATOM 1407 N N . LEU A 1 179 ? 12.122 -2.942 -1.354 1.00 91.75 179 LEU A N 1
ATOM 1408 C CA . LEU A 1 179 ? 10.719 -3.177 -1.696 1.00 91.75 179 LEU A CA 1
ATOM 1409 C C . LEU A 1 179 ? 10.585 -4.424 -2.585 1.00 91.75 179 LEU A C 1
ATOM 1411 O O . LEU A 1 179 ? 9.855 -5.363 -2.269 1.00 91.75 179 LEU A O 1
ATOM 1415 N N . MET A 1 180 ? 11.367 -4.481 -3.665 1.00 93.12 180 MET A N 1
ATOM 1416 C CA . MET A 1 180 ? 11.345 -5.594 -4.610 1.00 93.12 180 MET A CA 1
ATOM 1417 C C . MET A 1 180 ? 11.868 -6.910 -4.028 1.00 93.12 180 MET A C 1
ATOM 1419 O O . MET A 1 180 ? 11.611 -7.952 -4.626 1.00 93.12 180 MET A O 1
ATOM 1423 N N . ARG A 1 181 ? 12.565 -6.923 -2.887 1.00 91.81 181 ARG A N 1
ATOM 1424 C CA . ARG A 1 181 ? 12.968 -8.154 -2.182 1.00 91.81 181 ARG A CA 1
ATOM 1425 C C . ARG A 1 181 ? 11.818 -8.791 -1.407 1.00 91.81 181 ARG A C 1
ATOM 1427 O O . ARG A 1 181 ? 11.854 -9.997 -1.190 1.00 91.81 181 ARG A O 1
ATOM 1434 N N . ARG A 1 182 ? 10.819 -8.017 -0.976 1.00 91.06 182 ARG A N 1
ATOM 1435 C CA . ARG A 1 182 ? 9.810 -8.465 0.003 1.00 91.06 182 ARG A CA 1
ATOM 1436 C C . ARG A 1 182 ? 8.369 -8.156 -0.406 1.00 91.06 182 ARG A C 1
ATOM 1438 O O . ARG A 1 182 ? 7.505 -8.078 0.455 1.00 91.06 182 ARG A O 1
ATOM 1445 N N . LEU A 1 183 ? 8.120 -7.998 -1.705 1.00 94.56 183 LEU A N 1
ATOM 1446 C CA . LEU A 1 183 ? 6.797 -7.657 -2.217 1.00 94.56 183 LEU A CA 1
ATOM 1447 C C . LEU A 1 183 ? 5.771 -8.771 -1.929 1.00 94.56 183 LEU A C 1
ATOM 1449 O O . LEU A 1 183 ? 5.997 -9.927 -2.293 1.00 94.56 183 LEU A O 1
ATOM 1453 N N . LEU A 1 184 ? 4.650 -8.413 -1.306 1.00 97.00 184 LEU A N 1
ATOM 1454 C CA . LEU A 1 184 ? 3.529 -9.289 -0.963 1.00 97.00 184 LEU A CA 1
ATOM 1455 C C . LEU A 1 184 ? 2.202 -8.701 -1.456 1.00 97.00 184 LEU A C 1
ATOM 1457 O O . LEU A 1 184 ? 2.035 -7.484 -1.544 1.00 97.00 184 LEU A O 1
ATOM 1461 N N . ALA A 1 185 ? 1.261 -9.586 -1.779 1.00 96.31 185 ALA A N 1
ATOM 1462 C CA . ALA A 1 185 ? -0.099 -9.237 -2.166 1.00 96.31 185 ALA A CA 1
ATOM 1463 C C . ALA A 1 185 ? -1.059 -9.486 -1.000 1.00 96.31 185 ALA A C 1
ATOM 1465 O O . ALA A 1 185 ? -0.986 -10.517 -0.328 1.00 96.31 185 ALA A O 1
ATOM 1466 N N . THR A 1 186 ? -1.983 -8.559 -0.806 1.00 95.75 186 THR A N 1
ATOM 1467 C CA . THR A 1 186 ? -3.083 -8.648 0.149 1.00 95.75 186 THR A CA 1
ATOM 1468 C C . THR A 1 186 ? -4.251 -9.382 -0.484 1.00 95.75 186 THR A C 1
ATOM 1470 O O . THR A 1 186 ? -4.631 -9.052 -1.601 1.00 95.75 186 THR A O 1
ATOM 1473 N N . THR A 1 187 ? -4.847 -10.329 0.237 1.00 93.19 187 THR A N 1
ATOM 1474 C CA . THR A 1 187 ? -6.075 -11.048 -0.176 1.00 93.19 187 THR A CA 1
ATOM 1475 C C . THR A 1 187 ? -7.189 -10.961 0.874 1.00 93.19 187 THR A C 1
ATOM 1477 O O . THR A 1 187 ? -8.263 -11.520 0.697 1.00 93.19 187 THR A O 1
ATOM 1480 N N . SER A 1 188 ? -6.945 -10.259 1.985 1.00 91.12 188 SER A N 1
ATOM 1481 C CA . SER A 1 188 ? -7.863 -10.150 3.118 1.00 91.12 188 SER A CA 1
ATOM 1482 C C . SER A 1 188 ? -7.631 -8.844 3.872 1.00 91.12 188 SER A C 1
ATOM 1484 O O . SER A 1 188 ? -6.502 -8.362 3.937 1.00 91.12 188 SER A O 1
ATOM 1486 N N . LEU A 1 189 ? -8.680 -8.295 4.492 1.00 91.88 189 LEU A N 1
ATOM 1487 C CA . LEU A 1 189 ? -8.548 -7.155 5.406 1.00 91.88 189 LEU A CA 1
ATOM 1488 C C . LEU A 1 189 ? -7.907 -7.528 6.746 1.00 91.88 189 LEU A C 1
ATOM 1490 O O . LEU A 1 189 ? -7.384 -6.648 7.417 1.00 91.88 189 LEU A O 1
ATOM 1494 N N . LYS A 1 190 ? -7.902 -8.814 7.117 1.00 92.06 190 LYS A N 1
ATOM 1495 C CA . LYS A 1 190 ? -7.215 -9.297 8.328 1.00 92.06 190 LYS A CA 1
ATOM 1496 C C . LYS A 1 190 ? -5.693 -9.321 8.181 1.00 92.06 190 LYS A C 1
ATOM 1498 O O . LYS A 1 190 ? -4.975 -9.416 9.164 1.00 92.06 190 LYS A O 1
ATOM 1503 N N . GLU A 1 191 ? -5.201 -9.279 6.945 1.00 91.19 191 GLU A N 1
ATOM 1504 C CA . GLU A 1 191 ? -3.777 -9.373 6.637 1.00 91.19 191 GLU A CA 1
ATOM 1505 C C . GLU A 1 191 ? -3.444 -8.454 5.455 1.00 91.19 191 GLU A C 1
ATOM 1507 O O . GLU A 1 191 ? -3.127 -8.894 4.345 1.00 91.19 191 GLU A O 1
ATOM 1512 N N . VAL A 1 192 ? -3.562 -7.142 5.678 1.00 95.00 192 VAL A N 1
ATOM 1513 C CA . VAL A 1 192 ? -3.151 -6.152 4.681 1.00 95.00 192 VAL A CA 1
ATOM 1514 C C . VAL A 1 192 ? -1.634 -6.011 4.717 1.00 95.00 192 VAL A C 1
ATOM 1516 O O . VAL A 1 192 ? -1.067 -5.494 5.674 1.00 95.00 192 VAL A O 1
ATOM 1519 N N . TRP A 1 193 ? -0.963 -6.436 3.649 1.00 96.56 193 TRP A N 1
ATOM 1520 C CA . TRP A 1 193 ? 0.484 -6.299 3.515 1.00 96.56 193 TRP A CA 1
ATOM 1521 C C . TRP A 1 193 ? 0.863 -4.887 3.051 1.00 96.56 193 TRP A C 1
ATOM 1523 O O . TRP A 1 193 ? 0.665 -4.512 1.892 1.00 96.56 193 TRP A O 1
ATOM 1533 N N . CYS A 1 194 ? 1.442 -4.105 3.958 1.00 95.88 194 CYS A N 1
ATOM 1534 C CA . CYS A 1 194 ? 1.973 -2.766 3.720 1.00 95.88 194 CYS A CA 1
ATOM 1535 C C . CYS A 1 194 ? 3.413 -2.868 3.207 1.00 95.88 194 CYS A C 1
ATOM 1537 O O . CYS A 1 194 ? 4.364 -3.004 3.978 1.00 95.88 194 CYS A O 1
ATOM 1539 N N . ASN A 1 195 ? 3.590 -2.835 1.887 1.00 96.31 195 ASN A N 1
ATOM 1540 C CA . ASN A 1 195 ? 4.908 -2.945 1.268 1.00 96.31 195 ASN A CA 1
ATOM 1541 C C . ASN A 1 195 ? 5.642 -1.597 1.292 1.00 96.31 195 ASN A C 1
ATOM 1543 O O . ASN A 1 195 ? 5.060 -0.565 0.961 1.00 96.31 195 ASN A O 1
ATOM 1547 N N . SER A 1 196 ? 6.935 -1.584 1.615 1.00 93.69 196 SER A N 1
ATOM 1548 C CA . SER A 1 196 ? 7.736 -0.358 1.558 1.00 93.69 196 SER A CA 1
ATOM 1549 C C . SER A 1 196 ? 9.217 -0.618 1.278 1.00 93.69 196 SER A C 1
ATOM 1551 O O . SER A 1 196 ? 9.708 -1.742 1.407 1.00 93.69 196 SER A O 1
ATOM 1553 N N . GLU A 1 197 ? 9.964 0.445 0.971 1.00 89.69 197 GLU A N 1
ATOM 1554 C CA . GLU A 1 197 ? 11.434 0.408 0.902 1.00 89.69 197 GLU A CA 1
ATOM 1555 C C . GLU A 1 197 ? 12.126 0.037 2.229 1.00 89.69 197 GLU A C 1
ATOM 1557 O O . GLU A 1 197 ? 13.322 -0.238 2.239 1.00 89.69 197 GLU A O 1
ATOM 1562 N N . GLN A 1 198 ? 11.413 0.060 3.358 1.00 90.00 198 GLN A N 1
ATOM 1563 C CA . GLN A 1 198 ? 11.945 -0.322 4.672 1.00 90.00 198 GLN A CA 1
ATOM 1564 C C . GLN A 1 198 ? 11.648 -1.791 5.009 1.00 90.00 198 GLN A C 1
ATOM 1566 O O . GLN A 1 198 ? 12.177 -2.330 5.979 1.00 90.00 198 GLN A O 1
ATOM 1571 N N . GLY A 1 199 ? 10.837 -2.457 4.186 1.00 90.00 199 GLY A N 1
ATOM 1572 C CA . GLY A 1 199 ? 10.321 -3.794 4.430 1.00 90.00 199 GLY A CA 1
ATOM 1573 C C . GLY A 1 199 ? 8.799 -3.832 4.364 1.00 90.00 199 GLY A C 1
ATOM 1574 O O . GLY A 1 199 ? 8.136 -2.811 4.179 1.00 90.00 199 GLY A O 1
ATOM 1575 N N . VAL A 1 200 ? 8.261 -5.041 4.483 1.00 92.25 200 VAL A N 1
ATOM 1576 C CA . VAL A 1 200 ? 6.821 -5.286 4.518 1.00 92.25 200 VAL A CA 1
ATOM 1577 C C . VAL A 1 200 ? 6.361 -5.436 5.964 1.00 92.25 200 VAL A C 1
ATOM 1579 O O . VAL A 1 200 ? 7.054 -6.068 6.763 1.00 92.25 200 VAL A O 1
ATOM 1582 N N . THR A 1 201 ? 5.210 -4.856 6.287 1.00 93.75 201 THR A N 1
ATOM 1583 C CA . THR A 1 201 ? 4.544 -4.998 7.586 1.00 93.75 201 THR A CA 1
ATOM 1584 C C . THR A 1 201 ? 3.086 -5.406 7.380 1.00 93.75 201 THR A C 1
ATOM 1586 O O . THR A 1 201 ? 2.477 -4.977 6.397 1.00 93.75 201 THR A O 1
ATOM 1589 N N . PRO A 1 202 ? 2.515 -6.257 8.244 1.00 94.12 202 PRO A N 1
ATOM 1590 C CA . PRO A 1 202 ? 1.082 -6.511 8.224 1.00 94.12 202 PRO A CA 1
ATOM 1591 C C . PRO A 1 202 ? 0.311 -5.326 8.832 1.00 94.12 202 PRO A C 1
ATOM 1593 O O . PRO A 1 202 ? 0.879 -4.478 9.527 1.00 94.12 202 PRO A O 1
ATOM 1596 N N . LEU A 1 203 ? -0.979 -5.262 8.520 1.00 95.19 203 LEU A N 1
ATOM 1597 C CA . LEU A 1 203 ? -1.980 -4.423 9.167 1.00 95.19 203 LEU A CA 1
ATOM 1598 C C . LEU A 1 203 ? -3.298 -5.200 9.193 1.00 95.19 203 LEU A C 1
ATOM 1600 O O . LEU A 1 203 ? -3.854 -5.499 8.130 1.00 95.19 203 LEU A O 1
ATOM 1604 N N . ASP A 1 204 ? -3.817 -5.490 10.382 1.00 95.56 204 ASP A N 1
ATOM 1605 C CA . ASP A 1 204 ? -5.167 -6.033 10.544 1.00 95.56 204 ASP A CA 1
ATOM 1606 C C . ASP A 1 204 ? -6.207 -4.909 10.407 1.00 95.56 204 ASP A C 1
ATOM 1608 O O . ASP A 1 204 ? -6.719 -4.350 11.379 1.00 95.56 204 ASP A O 1
ATOM 1612 N N . LEU A 1 205 ? -6.499 -4.528 9.161 1.00 94.62 205 LEU A N 1
ATOM 1613 C CA . LEU A 1 205 ? -7.473 -3.482 8.861 1.00 94.62 205 LEU A CA 1
ATOM 1614 C C . LEU A 1 205 ? -8.888 -3.887 9.301 1.00 94.62 205 LEU A C 1
ATOM 1616 O O . LEU A 1 205 ? -9.670 -3.013 9.661 1.00 94.62 205 LEU A O 1
ATOM 1620 N N . GLN A 1 206 ? -9.206 -5.184 9.334 1.00 94.00 206 GLN A N 1
ATOM 1621 C CA . GLN A 1 206 ? -10.485 -5.686 9.839 1.00 94.00 206 GLN A CA 1
ATOM 1622 C C . GLN A 1 206 ? -10.680 -5.320 11.318 1.00 94.00 206 GLN A C 1
ATOM 1624 O O . GLN A 1 206 ? -11.681 -4.691 11.659 1.00 94.00 206 GLN A O 1
ATOM 1629 N N . ALA A 1 207 ? -9.706 -5.636 12.176 1.00 95.19 207 ALA A N 1
ATOM 1630 C CA . ALA A 1 207 ? -9.765 -5.293 13.597 1.00 95.19 207 ALA A CA 1
ATOM 1631 C C . ALA A 1 207 ? -9.792 -3.771 13.826 1.00 95.19 207 ALA A C 1
ATOM 1633 O O . ALA A 1 207 ? -10.467 -3.275 14.729 1.00 95.19 207 ALA A O 1
ATOM 1634 N N . ILE A 1 208 ? -9.108 -2.992 12.979 1.00 96.38 208 ILE A N 1
ATOM 1635 C CA . ILE A 1 208 ? -9.185 -1.526 13.044 1.00 96.38 208 ILE A CA 1
ATOM 1636 C C . ILE A 1 208 ? -10.596 -1.021 12.716 1.00 96.38 208 ILE A C 1
ATOM 1638 O O . ILE A 1 208 ? -11.080 -0.106 13.385 1.00 96.38 208 ILE A O 1
ATOM 1642 N N . LEU A 1 209 ? -11.265 -1.590 11.709 1.00 96.00 209 LEU A N 1
ATOM 1643 C CA . LEU A 1 209 ? -12.646 -1.226 11.379 1.00 96.00 209 LEU A CA 1
ATOM 1644 C C . LEU A 1 209 ? -13.602 -1.595 12.520 1.00 96.00 209 LEU A C 1
ATOM 1646 O O . LEU A 1 209 ? -14.482 -0.806 12.859 1.00 96.00 209 LEU A O 1
ATOM 1650 N N . GLU A 1 210 ? -13.396 -2.743 13.162 1.00 95.88 210 GLU A N 1
ATOM 1651 C CA . GLU A 1 210 ? -14.160 -3.161 14.344 1.00 95.88 210 GLU A CA 1
ATOM 1652 C C . GLU A 1 210 ? -13.927 -2.211 15.529 1.00 95.88 210 GLU A C 1
ATOM 1654 O O . GLU A 1 210 ? -14.886 -1.752 16.153 1.00 95.88 210 GLU A O 1
ATOM 1659 N N . THR A 1 211 ? -12.674 -1.815 15.782 1.00 96.88 211 THR A N 1
ATOM 1660 C CA . THR A 1 211 ? -12.336 -0.781 16.775 1.00 96.88 211 THR A CA 1
ATOM 1661 C C . THR A 1 211 ? -13.050 0.537 16.463 1.00 96.88 211 THR A C 1
ATOM 1663 O O . THR A 1 211 ? -13.638 1.151 17.353 1.00 96.88 211 THR A O 1
ATOM 1666 N N . ALA A 1 212 ? -13.032 0.976 15.201 1.00 97.44 212 ALA A N 1
ATOM 1667 C CA . ALA A 1 212 ? -13.700 2.196 14.752 1.00 97.44 212 ALA A CA 1
ATOM 1668 C C . ALA A 1 212 ? -15.220 2.134 14.979 1.00 97.44 212 ALA A C 1
ATOM 1670 O O . ALA A 1 212 ? -15.818 3.103 15.456 1.00 97.44 212 ALA A O 1
ATOM 1671 N N . GLN A 1 213 ? -15.836 0.980 14.706 1.00 97.06 213 GLN A N 1
ATOM 1672 C CA . GLN A 1 213 ? -17.254 0.748 14.957 1.00 97.06 213 GLN A CA 1
ATOM 1673 C C . GLN A 1 213 ? -17.587 0.823 16.450 1.00 97.06 213 GLN A C 1
ATOM 1675 O O . GLN A 1 213 ? -18.568 1.466 16.822 1.00 97.06 213 GLN A O 1
ATOM 1680 N N . VAL A 1 214 ? -16.765 0.227 17.318 1.00 96.94 214 VAL A N 1
ATOM 1681 C CA . VAL A 1 214 ? -16.970 0.313 18.771 1.00 96.94 214 VAL A CA 1
ATOM 1682 C C . VAL A 1 214 ? -16.802 1.747 19.273 1.00 96.94 214 VAL A C 1
ATOM 1684 O O . VAL A 1 214 ? -17.636 2.212 20.042 1.00 96.94 214 VAL A O 1
ATOM 1687 N N . LEU A 1 215 ? -15.804 2.497 18.795 1.00 97.19 215 LEU A N 1
ATOM 1688 C CA . LEU A 1 215 ? -15.658 3.918 19.145 1.00 97.19 215 LEU A CA 1
ATOM 1689 C C . LEU A 1 215 ? -16.885 4.740 18.750 1.00 97.19 215 LEU A C 1
ATOM 1691 O O . LEU A 1 215 ? -17.320 5.579 19.534 1.00 97.19 215 LEU A O 1
ATOM 1695 N N . LYS A 1 216 ? -17.447 4.498 17.559 1.00 96.88 216 LYS A N 1
ATOM 1696 C CA . LYS A 1 216 ? -18.680 5.154 17.103 1.00 96.88 216 LYS A CA 1
ATOM 1697 C C . LYS A 1 216 ? -19.852 4.822 18.031 1.00 96.88 216 LYS A C 1
ATOM 1699 O O . LYS A 1 216 ? -20.543 5.738 18.461 1.00 96.88 216 LYS A O 1
ATOM 1704 N N . THR A 1 217 ? -20.039 3.547 18.375 1.00 96.50 217 THR A N 1
ATOM 1705 C CA . THR A 1 217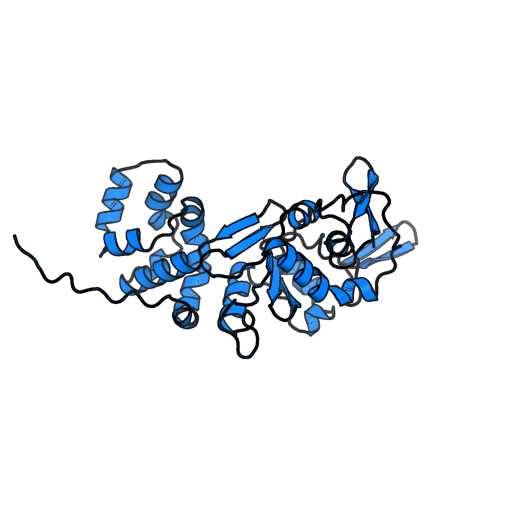 ? -21.106 3.082 19.281 1.00 96.50 217 THR A CA 1
ATOM 1706 C C . THR A 1 217 ? -20.980 3.662 20.691 1.00 96.50 217 THR A C 1
ATOM 1708 O O . THR A 1 217 ? -21.989 3.976 21.310 1.00 96.50 217 THR A O 1
ATOM 1711 N N . LEU A 1 218 ? -19.755 3.829 21.196 1.00 96.62 218 LEU A N 1
ATOM 1712 C CA . LEU A 1 218 ? -19.482 4.410 22.516 1.00 96.62 218 LEU A CA 1
ATOM 1713 C C . LEU A 1 218 ? -19.414 5.947 22.508 1.00 96.62 218 LEU A C 1
ATOM 1715 O O . LEU A 1 218 ? -19.016 6.534 23.510 1.00 96.62 218 LEU A O 1
ATOM 1719 N N . GLU A 1 219 ? -19.746 6.598 21.388 1.00 96.69 219 GLU A N 1
ATOM 1720 C CA . GLU A 1 219 ? -19.680 8.059 21.210 1.00 96.69 219 GLU A CA 1
ATOM 1721 C C . GLU A 1 219 ? -18.270 8.661 21.417 1.00 96.69 219 GLU A C 1
ATOM 1723 O O . GLU A 1 219 ? -18.096 9.841 21.720 1.00 96.69 219 GLU A O 1
ATOM 1728 N N . LEU A 1 220 ? -17.226 7.862 21.175 1.00 96.62 220 LEU A N 1
ATOM 1729 C CA . LEU A 1 220 ? -15.810 8.224 21.324 1.00 96.62 220 LEU A CA 1
ATOM 1730 C C . LEU A 1 220 ? -15.129 8.600 19.997 1.00 96.62 220 LEU A C 1
ATOM 1732 O O . LEU A 1 220 ? -13.902 8.670 19.918 1.00 96.62 220 LEU A O 1
ATOM 1736 N N . THR A 1 221 ? -15.897 8.882 18.941 1.00 96.06 221 THR A N 1
ATOM 1737 C CA . THR A 1 221 ? -15.389 9.275 17.609 1.00 96.06 221 THR A CA 1
ATOM 1738 C C . THR A 1 221 ? -14.363 10.413 17.683 1.00 96.06 221 THR A C 1
ATOM 1740 O O . THR A 1 221 ? -13.352 10.389 16.983 1.00 96.06 221 THR A O 1
ATOM 1743 N N . ASN A 1 222 ? -14.571 11.394 18.568 1.00 95.81 222 ASN A N 1
ATOM 1744 C CA . ASN A 1 222 ? -13.671 12.541 18.744 1.00 95.81 222 ASN A CA 1
ATOM 1745 C C . ASN A 1 222 ? -12.321 12.196 19.409 1.00 95.81 222 ASN A C 1
ATOM 1747 O O . ASN A 1 222 ? -11.431 13.049 19.449 1.00 95.81 222 ASN A O 1
ATOM 1751 N N . GLN A 1 223 ? -12.169 10.980 19.939 1.00 96.56 223 GLN A N 1
ATOM 1752 C CA . GLN A 1 223 ? -10.929 10.467 20.517 1.00 96.56 223 GLN A CA 1
ATOM 1753 C C . GLN A 1 223 ? -10.114 9.625 19.533 1.00 96.56 223 GLN A C 1
ATOM 1755 O O . GLN A 1 223 ? -8.948 9.336 19.798 1.00 96.56 223 GLN A O 1
ATOM 1760 N N . ALA A 1 224 ? -10.702 9.233 18.401 1.00 95.62 224 ALA A N 1
ATOM 1761 C CA . ALA A 1 224 ? -10.161 8.194 17.536 1.00 95.62 224 ALA A CA 1
ATOM 1762 C C . ALA A 1 224 ? -8.736 8.475 17.031 1.00 95.62 224 ALA A C 1
ATOM 1764 O O . ALA A 1 224 ? -7.939 7.547 16.940 1.00 95.62 224 ALA A O 1
ATOM 1765 N N . ASP A 1 225 ? -8.368 9.734 16.784 1.00 95.25 225 ASP A N 1
ATOM 1766 C CA . ASP A 1 225 ? -7.015 10.111 16.358 1.00 95.25 225 ASP A CA 1
ATOM 1767 C C . ASP A 1 225 ? -6.180 10.813 17.447 1.00 95.25 225 ASP A C 1
ATOM 1769 O O . ASP A 1 225 ? -5.054 11.260 17.195 1.00 95.25 225 ASP A O 1
ATOM 1773 N N . ARG A 1 226 ? -6.700 10.900 18.678 1.00 96.44 226 ARG A N 1
ATOM 1774 C CA . ARG A 1 226 ? -6.034 11.588 19.788 1.00 96.44 226 ARG A CA 1
ATOM 1775 C C . ARG A 1 226 ? -5.003 10.682 20.443 1.00 96.44 226 ARG A C 1
ATOM 1777 O O . ARG A 1 226 ? -5.340 9.779 21.202 1.00 96.44 226 ARG A O 1
ATOM 1784 N N . LEU A 1 227 ? -3.723 10.993 20.233 1.00 94.62 227 LEU A N 1
ATOM 1785 C CA . LEU A 1 227 ? -2.599 10.257 20.833 1.00 94.62 227 LEU A CA 1
ATOM 1786 C C . LEU A 1 227 ? -2.732 10.092 22.354 1.00 94.62 227 LEU A C 1
ATOM 1788 O O . LEU A 1 227 ? -2.435 9.027 22.879 1.00 94.62 227 LEU A O 1
ATOM 1792 N N . VAL A 1 228 ? -3.204 11.128 23.055 1.00 95.00 228 VAL A N 1
ATOM 1793 C CA . VAL A 1 228 ? -3.364 11.111 24.519 1.00 95.00 228 VAL A CA 1
ATOM 1794 C C . VAL A 1 228 ? -4.399 10.079 24.966 1.00 95.00 228 VAL A C 1
ATOM 1796 O O . VAL A 1 228 ? -4.181 9.409 25.969 1.00 95.00 228 VAL A O 1
ATOM 1799 N N . PHE A 1 229 ? -5.494 9.917 24.218 1.00 96.56 229 PHE A N 1
ATOM 1800 C CA . PHE A 1 229 ? -6.513 8.917 24.528 1.00 96.56 229 PHE A CA 1
ATOM 1801 C C . PHE A 1 229 ? -5.955 7.498 24.384 1.00 96.56 229 PHE A C 1
ATOM 1803 O O . PHE A 1 229 ? -6.177 6.658 25.245 1.00 96.56 229 PHE A O 1
ATOM 1810 N N . TRP A 1 230 ? -5.174 7.245 23.335 1.00 96.56 230 TRP A N 1
ATOM 1811 C CA . TRP A 1 230 ? -4.597 5.925 23.072 1.00 96.56 230 TRP A CA 1
ATOM 1812 C C . TRP A 1 230 ? -3.318 5.625 23.848 1.00 96.56 230 TRP A C 1
ATOM 1814 O O . TRP A 1 230 ? -2.853 4.487 23.815 1.00 96.56 230 TRP A O 1
ATOM 1824 N N . LYS A 1 231 ? -2.735 6.612 24.538 1.00 95.62 231 LYS A N 1
ATOM 1825 C CA . LYS A 1 231 ? -1.420 6.488 25.174 1.00 95.62 231 LYS A CA 1
ATOM 1826 C C . LYS A 1 231 ? -1.295 5.238 26.058 1.00 95.62 231 LYS A C 1
ATOM 1828 O O . LYS A 1 231 ? -0.369 4.477 25.782 1.00 95.62 231 LYS A O 1
ATOM 1833 N N . PRO A 1 232 ? -2.222 4.935 26.991 1.00 95.75 232 PRO A N 1
ATOM 1834 C CA . PRO A 1 232 ? -2.124 3.728 27.818 1.00 95.75 232 PRO A CA 1
ATOM 1835 C C . PRO A 1 232 ? -2.096 2.432 26.997 1.00 95.75 232 PRO A C 1
ATOM 1837 O O . PRO A 1 232 ? -1.307 1.534 27.276 1.00 95.75 232 PRO A O 1
ATOM 1840 N N . ILE A 1 233 ? -2.895 2.359 25.926 1.00 96.00 233 ILE A N 1
ATOM 1841 C CA . ILE A 1 233 ? -2.925 1.210 25.008 1.00 96.00 233 ILE A CA 1
ATOM 1842 C C . ILE A 1 233 ? -1.608 1.089 24.235 1.00 96.00 233 ILE A C 1
ATOM 1844 O O . ILE A 1 233 ? -1.049 -0.001 24.116 1.00 96.00 233 ILE A O 1
ATOM 1848 N N . THR A 1 234 ? -1.090 2.206 23.717 1.00 95.69 234 THR A N 1
ATOM 1849 C CA . THR A 1 234 ? 0.165 2.205 22.954 1.00 95.69 234 THR A CA 1
ATOM 1850 C C . THR A 1 234 ? 1.383 1.943 23.833 1.00 95.69 234 THR A C 1
ATOM 1852 O O . THR A 1 234 ? 2.326 1.309 23.374 1.00 95.69 234 THR A O 1
ATOM 1855 N N . ASP A 1 235 ? 1.376 2.393 25.086 1.00 95.25 235 ASP A N 1
ATOM 1856 C CA . ASP A 1 235 ? 2.469 2.158 26.028 1.00 95.25 235 ASP A CA 1
ATOM 1857 C C . ASP A 1 235 ? 2.476 0.687 26.460 1.00 95.25 235 ASP A C 1
ATOM 1859 O O . ASP A 1 235 ? 3.517 0.034 26.361 1.00 95.25 235 ASP A O 1
ATOM 1863 N N . ALA A 1 236 ? 1.305 0.109 26.758 1.00 93.94 236 ALA A N 1
ATOM 1864 C CA . ALA A 1 236 ? 1.178 -1.324 27.015 1.00 93.94 236 ALA A CA 1
ATOM 1865 C C . ALA A 1 236 ? 1.666 -2.170 25.824 1.00 93.94 236 ALA A C 1
ATOM 1867 O O . ALA A 1 236 ? 2.372 -3.159 26.012 1.00 93.94 236 ALA A O 1
ATOM 1868 N N . ALA A 1 237 ? 1.372 -1.752 24.587 1.00 94.81 237 ALA A N 1
ATOM 1869 C CA . ALA A 1 237 ? 1.871 -2.410 23.377 1.00 94.81 237 ALA A CA 1
ATOM 1870 C C . ALA A 1 237 ? 3.405 -2.324 23.212 1.00 94.81 237 ALA A C 1
ATOM 1872 O O . ALA A 1 237 ? 3.995 -3.180 22.556 1.00 94.81 237 ALA A O 1
ATOM 1873 N N . ARG A 1 238 ? 4.067 -1.336 23.831 1.00 95.06 238 ARG A N 1
ATOM 1874 C CA . ARG A 1 238 ? 5.539 -1.236 23.917 1.00 95.06 238 ARG A CA 1
ATOM 1875 C C . ARG A 1 238 ? 6.129 -2.011 25.101 1.00 95.06 238 ARG A C 1
ATOM 1877 O O . ARG A 1 238 ? 7.337 -1.951 25.310 1.00 95.06 238 ARG A O 1
ATOM 1884 N N . GLY A 1 239 ? 5.303 -2.691 25.896 1.00 94.38 239 GLY A N 1
ATOM 1885 C CA . GLY A 1 239 ? 5.722 -3.331 27.144 1.00 94.38 239 GLY A CA 1
ATOM 1886 C C . GLY A 1 239 ? 5.924 -2.352 28.305 1.00 94.38 239 GLY A C 1
ATOM 1887 O O . GLY A 1 239 ? 6.541 -2.714 29.303 1.00 94.38 239 GLY A O 1
ATOM 1888 N N . GLN A 1 240 ? 5.423 -1.118 28.194 1.00 92.88 240 GLN A N 1
ATOM 1889 C CA . GLN A 1 240 ? 5.447 -0.127 29.269 1.00 92.88 240 GLN A CA 1
ATOM 1890 C C . GLN A 1 240 ? 4.109 -0.159 30.009 1.00 92.88 240 GLN A C 1
ATOM 1892 O O . GLN A 1 240 ? 3.063 0.134 29.434 1.00 92.88 240 GLN A O 1
ATOM 1897 N N . ARG A 1 241 ? 4.139 -0.538 31.288 1.00 85.56 241 ARG A N 1
ATOM 1898 C CA . ARG A 1 241 ? 2.941 -0.645 32.122 1.00 85.56 241 ARG A CA 1
ATOM 1899 C C . ARG A 1 241 ? 2.854 0.548 33.071 1.00 85.56 241 ARG A C 1
ATOM 1901 O O . ARG A 1 241 ? 3.708 0.701 33.938 1.00 85.56 241 ARG A O 1
ATOM 1908 N N . ASP A 1 242 ? 1.818 1.361 32.898 1.00 91.94 242 ASP A N 1
ATOM 1909 C CA . ASP A 1 242 ? 1.420 2.432 33.815 1.00 91.94 242 ASP A CA 1
ATOM 1910 C C . ASP A 1 242 ? -0.018 2.150 34.268 1.00 91.94 242 ASP A C 1
ATOM 1912 O O . ASP A 1 242 ? -0.983 2.483 33.574 1.00 91.94 242 ASP A O 1
ATOM 1916 N N . ASP A 1 243 ? -0.144 1.455 35.400 1.00 92.69 243 ASP A N 1
ATOM 1917 C CA . ASP A 1 243 ? -1.437 1.012 35.933 1.00 92.69 243 ASP A CA 1
ATOM 1918 C C . ASP A 1 243 ? -2.341 2.198 36.281 1.00 92.69 243 ASP A C 1
ATOM 1920 O O . ASP A 1 243 ? -3.523 2.185 35.953 1.00 92.69 243 ASP A O 1
ATOM 1924 N N . ALA A 1 244 ? -1.782 3.272 36.846 1.00 94.12 244 ALA A N 1
ATOM 1925 C CA . ALA A 1 244 ? -2.556 4.452 37.216 1.00 94.12 244 ALA A CA 1
ATOM 1926 C C . ALA A 1 244 ? -3.130 5.165 35.981 1.00 94.12 244 ALA A C 1
ATOM 1928 O O . ALA A 1 244 ? -4.293 5.578 35.977 1.00 94.12 244 ALA A O 1
ATOM 1929 N N . ALA A 1 245 ? -2.339 5.295 34.910 1.00 93.38 245 ALA A N 1
ATOM 1930 C CA . ALA A 1 245 ? -2.822 5.866 33.656 1.00 93.38 245 ALA A CA 1
ATOM 1931 C C . ALA A 1 245 ? -3.860 4.967 32.967 1.00 93.38 245 ALA A C 1
ATOM 1933 O O . ALA A 1 245 ? -4.807 5.482 32.363 1.00 93.38 245 ALA A O 1
ATOM 1934 N N . PHE A 1 246 ? -3.698 3.644 33.054 1.00 94.38 246 PHE A N 1
ATOM 1935 C CA . PHE A 1 246 ? -4.657 2.688 32.506 1.00 94.38 246 PHE A CA 1
ATOM 1936 C C . PHE A 1 246 ? -5.984 2.713 33.275 1.00 94.38 246 PHE A C 1
ATOM 1938 O O . PHE A 1 246 ? -7.033 2.849 32.651 1.00 94.38 246 PHE A O 1
ATOM 1945 N N . ASP A 1 247 ? -5.961 2.717 34.607 1.00 94.75 247 ASP A N 1
ATOM 1946 C CA . ASP A 1 247 ? -7.161 2.830 35.446 1.00 94.75 247 ASP A CA 1
ATOM 1947 C C . ASP A 1 247 ? -7.903 4.153 35.199 1.00 94.75 247 ASP A C 1
ATOM 1949 O O . ASP A 1 247 ? -9.126 4.183 35.030 1.00 94.75 247 ASP A O 1
ATOM 1953 N N . ALA A 1 248 ? -7.162 5.260 35.073 1.00 94.62 248 ALA A N 1
ATOM 1954 C CA . ALA A 1 248 ? -7.734 6.556 34.715 1.00 94.62 248 ALA A CA 1
ATOM 1955 C C . ALA A 1 248 ? -8.354 6.570 33.307 1.00 94.62 248 ALA A C 1
ATOM 1957 O O . ALA A 1 248 ? -9.251 7.372 33.034 1.00 94.62 248 ALA A O 1
ATOM 1958 N N . TRP A 1 249 ? -7.869 5.725 32.396 1.00 95.69 249 TRP A N 1
ATOM 1959 C CA . TRP A 1 249 ? -8.453 5.539 31.072 1.00 95.69 249 TRP A CA 1
ATOM 1960 C C . TRP A 1 249 ? -9.715 4.677 31.129 1.00 95.69 249 TRP A C 1
ATOM 1962 O O . TRP A 1 249 ? -10.721 5.068 30.540 1.00 95.69 249 TRP A O 1
ATOM 1972 N N . LEU A 1 250 ? -9.710 3.585 31.904 1.00 94.94 250 LEU A N 1
ATOM 1973 C CA . LEU A 1 250 ? -10.893 2.748 32.137 1.00 94.94 250 LEU A CA 1
ATOM 1974 C C . LEU A 1 250 ? -12.066 3.576 32.679 1.00 94.94 250 LEU A C 1
ATOM 1976 O O . LEU A 1 250 ? -13.187 3.415 32.210 1.00 94.94 250 LEU A O 1
ATOM 1980 N N . GLY A 1 251 ? -11.808 4.521 33.589 1.00 93.12 251 GLY A N 1
ATOM 1981 C CA . GLY A 1 251 ? -12.839 5.418 34.125 1.00 93.12 251 GLY A CA 1
ATOM 1982 C C . GLY A 1 251 ? -13.429 6.424 33.121 1.00 93.12 251 GLY A C 1
ATOM 1983 O O . GLY A 1 251 ? -14.443 7.050 33.420 1.00 93.12 251 GLY A O 1
ATOM 1984 N N . LYS A 1 252 ? -12.813 6.609 31.944 1.00 92.06 252 LYS A N 1
ATOM 1985 C CA . LYS A 1 252 ? -13.261 7.552 30.896 1.00 92.06 252 LYS A CA 1
ATOM 1986 C C . LYS A 1 252 ? -13.967 6.872 29.725 1.00 92.06 252 LYS A C 1
ATOM 1988 O O . LYS A 1 252 ? -14.558 7.566 28.900 1.00 92.06 252 LYS A O 1
ATOM 1993 N N . VAL A 1 253 ? -13.866 5.551 29.610 1.00 95.94 253 VAL A N 1
ATOM 1994 C CA . VAL A 1 253 ? -14.445 4.782 28.505 1.00 95.94 253 VAL A CA 1
ATOM 1995 C C . VAL A 1 253 ? -15.755 4.147 28.988 1.00 95.94 253 VAL A C 1
ATOM 1997 O O . VAL A 1 253 ? -15.711 3.402 29.960 1.00 95.94 253 VAL A O 1
ATOM 2000 N N . PRO A 1 254 ? -16.912 4.403 28.342 1.00 95.94 254 PRO A N 1
ATOM 2001 C CA . PRO A 1 254 ? -18.206 3.902 28.824 1.00 95.94 254 PRO A CA 1
ATOM 2002 C C . PRO A 1 254 ? -18.306 2.370 28.919 1.00 95.94 254 PRO A C 1
ATOM 2004 O O . PRO A 1 254 ? -18.855 1.849 29.884 1.00 95.94 254 PRO A O 1
ATOM 2007 N N . ASP A 1 255 ? -17.742 1.649 27.944 1.00 96.56 255 ASP A N 1
ATOM 2008 C CA . ASP A 1 255 ? -17.578 0.190 27.980 1.00 96.56 255 ASP A CA 1
ATOM 2009 C C . ASP A 1 255 ? -16.134 -0.171 27.591 1.00 96.56 255 ASP A C 1
ATOM 2011 O O . ASP A 1 255 ? -15.826 -0.417 26.416 1.00 96.56 255 ASP A O 1
ATOM 2015 N N . PRO A 1 256 ? -15.205 -0.175 28.564 1.00 95.19 256 PRO A N 1
ATOM 2016 C CA . PRO A 1 256 ? -13.805 -0.463 28.289 1.00 95.19 256 PRO A CA 1
ATOM 2017 C C . PRO A 1 256 ? -13.601 -1.883 27.770 1.00 95.19 256 PRO A C 1
ATOM 2019 O O . PRO A 1 256 ? -12.693 -2.123 26.978 1.00 95.19 256 PRO A O 1
ATOM 2022 N N . ARG A 1 257 ? -14.450 -2.833 28.185 1.00 95.75 257 ARG A N 1
ATOM 2023 C CA . ARG A 1 257 ? -14.341 -4.231 27.772 1.00 95.75 257 ARG A CA 1
ATOM 2024 C C . ARG A 1 257 ? -14.646 -4.375 26.289 1.00 95.75 257 ARG A C 1
ATOM 2026 O O . ARG A 1 257 ? -13.866 -5.022 25.593 1.00 95.75 257 ARG A O 1
ATOM 2033 N N . ALA A 1 258 ? -15.736 -3.779 25.808 1.00 96.12 258 ALA A N 1
ATOM 2034 C CA . ALA A 1 258 ? -16.066 -3.800 24.386 1.00 96.12 258 ALA A CA 1
ATOM 2035 C C . ALA A 1 258 ? -14.937 -3.192 23.544 1.00 96.12 258 ALA A C 1
ATOM 2037 O O . ALA A 1 258 ? -14.531 -3.788 22.547 1.00 96.12 258 ALA A O 1
ATOM 2038 N N . LEU A 1 259 ? -14.380 -2.052 23.976 1.00 96.56 259 LEU A N 1
ATOM 2039 C CA . LEU A 1 259 ? -13.288 -1.403 23.252 1.00 96.56 259 LEU A CA 1
ATOM 2040 C C . LEU A 1 259 ? -12.012 -2.252 23.244 1.00 96.56 259 LEU A C 1
ATOM 2042 O O . LEU A 1 259 ? -11.437 -2.450 22.180 1.00 96.56 259 LEU A O 1
ATOM 2046 N N . LEU A 1 260 ? -11.594 -2.795 24.393 1.00 95.50 260 LEU A N 1
ATOM 2047 C CA . LEU A 1 260 ? -10.400 -3.643 24.500 1.00 95.50 260 LEU A CA 1
ATOM 2048 C C . LEU A 1 260 ? -10.512 -4.926 23.665 1.00 95.50 260 LEU A C 1
ATOM 2050 O O . LEU A 1 260 ? -9.521 -5.349 23.076 1.00 95.50 260 LEU A O 1
ATOM 2054 N N . MET A 1 261 ? -11.704 -5.524 23.596 1.00 95.06 261 MET A N 1
ATOM 2055 C CA . MET A 1 261 ? -11.965 -6.725 22.794 1.00 95.06 261 MET A CA 1
ATOM 2056 C C . MET A 1 261 ? -11.930 -6.467 21.285 1.00 95.06 261 MET A C 1
ATOM 2058 O O . MET A 1 261 ? -11.670 -7.399 20.531 1.00 95.06 261 MET A O 1
ATOM 2062 N N . ALA A 1 262 ? -12.195 -5.233 20.849 1.00 95.25 262 ALA A N 1
ATOM 2063 C CA . ALA A 1 262 ? -12.168 -4.854 19.439 1.00 95.25 262 ALA A CA 1
ATOM 2064 C C . ALA A 1 262 ? -10.771 -4.452 18.940 1.00 95.25 262 ALA A C 1
ATOM 2066 O O . ALA A 1 262 ? -10.572 -4.328 17.733 1.00 95.25 262 ALA A O 1
ATOM 2067 N N . LEU A 1 263 ? -9.807 -4.226 19.843 1.00 96.00 263 LEU A N 1
ATOM 2068 C CA . LEU A 1 263 ? -8.452 -3.831 19.460 1.00 96.00 263 LEU A CA 1
ATOM 2069 C C . LEU A 1 263 ? -7.751 -4.935 18.652 1.00 96.00 263 LEU A C 1
ATOM 2071 O O . LEU A 1 263 ? -7.906 -6.116 18.974 1.00 96.00 263 LEU A O 1
ATOM 2075 N N . PRO A 1 264 ? -6.872 -4.568 17.698 1.00 95.00 264 PRO A N 1
ATOM 2076 C CA . PRO A 1 264 ? -6.001 -5.529 17.030 1.00 95.00 264 PRO A CA 1
ATOM 2077 C C . PRO A 1 264 ? -5.225 -6.385 18.033 1.00 95.00 264 PRO A C 1
ATOM 2079 O O . PRO A 1 264 ? -4.759 -5.897 19.072 1.00 95.00 264 PRO A O 1
ATOM 2082 N N . THR A 1 265 ? -5.050 -7.670 17.732 1.00 93.06 265 THR A N 1
ATOM 2083 C CA . THR A 1 265 ? -4.278 -8.573 18.596 1.00 93.06 265 THR A CA 1
ATOM 2084 C C . THR A 1 265 ? -2.786 -8.262 18.558 1.00 93.06 265 THR A C 1
ATOM 2086 O O . THR A 1 265 ? -2.128 -8.370 19.592 1.00 93.06 265 THR A O 1
ATOM 2089 N N . ASP A 1 266 ? -2.262 -7.842 17.402 1.00 94.00 266 ASP A N 1
ATOM 2090 C CA . ASP A 1 266 ? -0.854 -7.480 17.229 1.00 94.00 266 ASP A CA 1
ATOM 2091 C C . ASP A 1 266 ? -0.541 -6.132 17.920 1.00 94.00 266 ASP A C 1
ATOM 2093 O O . ASP A 1 266 ? -1.148 -5.104 17.590 1.00 94.00 266 ASP A O 1
ATOM 2097 N N . PRO A 1 267 ? 0.420 -6.088 18.866 1.00 93.31 267 PRO A N 1
ATOM 2098 C CA . PRO A 1 267 ? 0.885 -4.845 19.470 1.00 93.31 267 PRO A CA 1
ATOM 2099 C C . PRO A 1 267 ? 1.342 -3.787 18.457 1.00 93.31 267 PRO A C 1
ATOM 2101 O O . PRO A 1 267 ? 1.099 -2.602 18.682 1.00 93.31 267 PRO A O 1
ATOM 2104 N N . PHE A 1 268 ? 1.962 -4.169 17.337 1.00 92.81 268 PHE A N 1
ATOM 2105 C CA . PHE A 1 268 ? 2.445 -3.220 16.330 1.00 92.81 268 PHE A CA 1
ATOM 2106 C C . PHE A 1 268 ? 1.304 -2.463 15.646 1.00 92.81 268 PHE A C 1
ATOM 2108 O O . PHE A 1 268 ? 1.437 -1.263 15.392 1.00 92.81 268 PHE A O 1
ATOM 2115 N N . ASP A 1 269 ? 0.161 -3.112 15.431 1.00 94.19 269 ASP A N 1
ATOM 2116 C CA . ASP A 1 269 ? -1.032 -2.454 14.896 1.00 94.19 269 ASP A CA 1
ATOM 2117 C C . ASP A 1 269 ? -1.640 -1.484 15.909 1.00 94.19 269 ASP A C 1
ATOM 2119 O O . ASP A 1 269 ? -2.049 -0.375 15.548 1.00 94.19 269 ASP A O 1
ATOM 2123 N N . ARG A 1 270 ? -1.590 -1.820 17.206 1.00 95.69 270 ARG A N 1
ATOM 2124 C CA . ARG A 1 270 ? -2.021 -0.905 18.277 1.00 95.69 270 ARG A CA 1
ATOM 2125 C C . ARG A 1 270 ? -1.214 0.388 18.292 1.00 95.69 270 ARG A C 1
ATOM 2127 O O . ARG A 1 270 ? -1.775 1.453 18.528 1.00 95.69 270 ARG A O 1
ATOM 2134 N N . LEU A 1 271 ? 0.085 0.330 17.985 1.00 95.19 271 LEU A N 1
ATOM 2135 C CA . LEU A 1 271 ? 0.928 1.530 17.884 1.00 95.19 271 LEU A CA 1
ATOM 21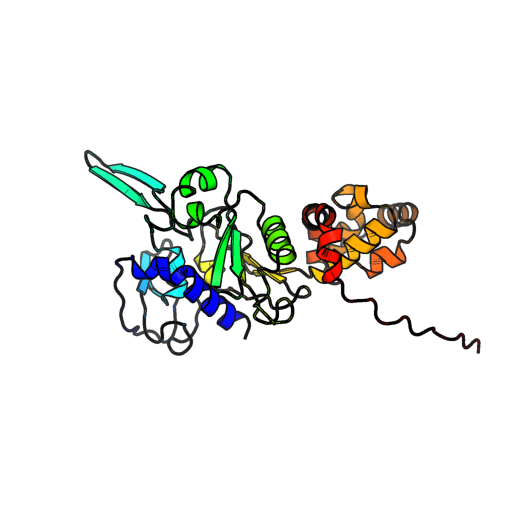36 C C . LEU A 1 271 ? 0.494 2.467 16.749 1.00 95.19 271 LEU A C 1
ATOM 2138 O O . LEU A 1 271 ? 0.769 3.667 16.804 1.00 95.19 271 LEU A O 1
ATOM 2142 N N . ARG A 1 272 ? -0.178 1.931 15.726 1.00 93.81 272 ARG A N 1
ATOM 2143 C CA . ARG A 1 272 ? -0.633 2.673 14.546 1.00 93.81 272 ARG A CA 1
ATOM 2144 C C . ARG A 1 272 ? -2.066 3.189 14.683 1.00 93.81 272 ARG A C 1
ATOM 2146 O O . ARG A 1 272 ? -2.451 4.040 13.881 1.00 93.81 272 ARG A O 1
ATOM 2153 N N . LEU A 1 273 ? -2.821 2.741 15.695 1.00 95.06 273 LEU A N 1
ATOM 2154 C CA . LEU A 1 273 ? -4.245 3.052 15.898 1.00 95.06 273 LEU A CA 1
ATOM 2155 C C . LEU A 1 273 ? -4.605 4.520 15.632 1.00 95.06 273 LEU A C 1
ATOM 2157 O O . LEU A 1 273 ? -5.418 4.747 14.741 1.00 95.06 273 LEU A O 1
ATOM 2161 N N . PRO A 1 274 ? -3.987 5.529 16.282 1.00 95.56 274 PRO A N 1
ATOM 2162 C CA . PRO A 1 274 ? -4.399 6.921 16.088 1.00 95.56 274 PRO A CA 1
ATOM 2163 C C . PRO A 1 274 ? -4.234 7.393 14.638 1.00 95.56 274 PRO A C 1
ATOM 2165 O O . PRO A 1 274 ? -5.053 8.147 14.117 1.00 95.56 274 PRO A O 1
ATOM 2168 N N . ALA A 1 275 ? -3.166 6.944 13.971 1.00 95.06 275 ALA A N 1
ATOM 2169 C CA . ALA A 1 275 ? -2.868 7.328 12.598 1.00 95.06 275 ALA A CA 1
ATOM 2170 C C . ALA A 1 275 ? -3.801 6.640 11.593 1.00 95.06 275 ALA A C 1
ATOM 2172 O O . ALA A 1 275 ? -4.227 7.280 10.637 1.00 95.06 275 ALA A O 1
ATOM 2173 N N . VAL A 1 276 ? -4.126 5.362 11.809 1.00 96.38 276 VAL A N 1
ATOM 2174 C CA . VAL A 1 276 ? -5.011 4.591 10.922 1.00 96.38 276 VAL A CA 1
ATOM 2175 C C . VAL A 1 276 ? -6.471 5.002 11.137 1.00 96.38 276 VAL A C 1
ATOM 2177 O O . VAL A 1 276 ? -7.177 5.273 10.168 1.00 96.38 276 VAL A O 1
ATOM 2180 N N . LEU A 1 277 ? -6.909 5.152 12.391 1.00 97.62 277 LEU A N 1
ATOM 2181 C CA . LEU A 1 277 ? -8.262 5.598 12.735 1.00 97.62 277 LEU A CA 1
ATOM 2182 C C . LEU A 1 277 ? -8.566 7.003 12.209 1.00 97.62 277 LEU A C 1
ATOM 2184 O O . LEU A 1 277 ? -9.685 7.243 11.765 1.00 97.62 277 LEU A O 1
ATOM 2188 N N . ARG A 1 278 ? -7.580 7.911 12.162 1.00 96.75 278 ARG A N 1
ATOM 2189 C CA . ARG A 1 278 ? -7.739 9.218 11.501 1.00 96.75 278 ARG A CA 1
ATOM 2190 C C . ARG A 1 278 ? -8.246 9.094 10.064 1.00 96.75 278 ARG A C 1
ATOM 2192 O O . ARG A 1 278 ? -9.049 9.912 9.629 1.00 96.75 278 ARG A O 1
ATOM 2199 N N . GLU A 1 279 ? -7.752 8.104 9.328 1.00 96.69 279 GLU A N 1
ATOM 2200 C CA . GLU A 1 279 ? -8.107 7.906 7.923 1.00 96.69 279 GLU A CA 1
ATOM 2201 C C . GLU A 1 279 ? -9.390 7.065 7.771 1.00 96.69 279 GLU A C 1
ATOM 2203 O O . GLU A 1 279 ? -10.161 7.295 6.835 1.00 96.69 279 GL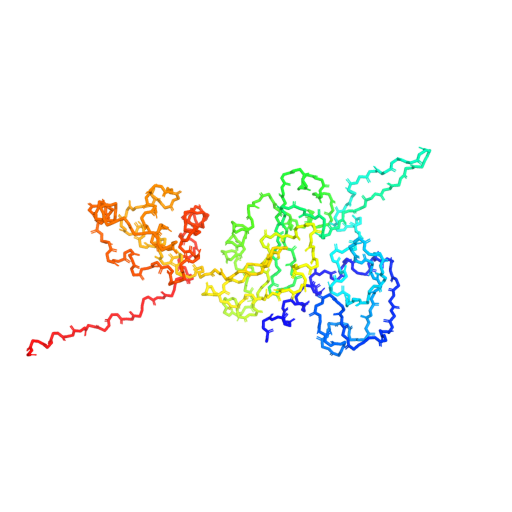U A O 1
ATOM 2208 N N . VAL A 1 280 ? -9.643 6.135 8.705 1.00 97.00 280 VAL A N 1
ATOM 2209 C CA . VAL A 1 280 ? -10.812 5.235 8.717 1.00 97.00 280 VAL A CA 1
ATOM 2210 C C . VAL A 1 280 ? -12.093 5.927 9.183 1.00 97.00 280 VAL A C 1
ATOM 2212 O O . VAL A 1 280 ? -13.119 5.788 8.524 1.00 97.00 280 VAL A O 1
ATOM 2215 N N . MET A 1 281 ? -12.068 6.682 10.287 1.00 96.88 281 MET A N 1
ATOM 2216 C CA . MET A 1 281 ? -13.287 7.236 10.900 1.00 96.88 281 MET A CA 1
ATOM 2217 C C . MET A 1 281 ? -14.140 8.087 9.945 1.00 96.88 281 MET A C 1
ATOM 2219 O O . MET A 1 281 ? -15.353 7.880 9.921 1.00 96.88 281 MET A O 1
ATOM 2223 N N . PRO A 1 282 ? -13.569 8.978 9.103 1.00 96.44 282 PRO A N 1
ATOM 2224 C CA . PRO A 1 282 ? -14.355 9.745 8.130 1.00 96.44 282 PRO A CA 1
ATOM 2225 C C . PRO A 1 282 ? -15.044 8.884 7.061 1.00 96.44 282 PRO A C 1
ATOM 2227 O O . PRO A 1 282 ? -15.943 9.356 6.374 1.00 96.44 282 PRO A O 1
ATOM 2230 N N . ARG A 1 283 ? -14.600 7.634 6.899 1.00 96.44 283 ARG A N 1
ATOM 2231 C CA . ARG A 1 283 ? -15.031 6.685 5.867 1.00 96.44 283 ARG A CA 1
ATOM 2232 C C . ARG A 1 283 ? -15.827 5.510 6.429 1.00 96.44 283 ARG A C 1
ATOM 2234 O O . ARG A 1 283 ? -16.260 4.656 5.661 1.00 96.44 283 ARG A O 1
ATOM 2241 N N . LEU A 1 284 ? -16.011 5.453 7.749 1.00 95.56 284 LEU A N 1
ATOM 2242 C CA . LEU A 1 284 ? -16.518 4.272 8.442 1.00 95.56 284 LEU A CA 1
ATOM 2243 C C . LEU A 1 284 ? -17.876 3.818 7.898 1.00 95.56 284 LEU A C 1
ATOM 2245 O O . LEU A 1 284 ? -18.026 2.642 7.601 1.00 95.56 284 LEU A O 1
ATOM 2249 N N . SER A 1 285 ? -18.820 4.737 7.670 1.00 93.94 285 SER A N 1
ATOM 2250 C CA . SER A 1 285 ? -20.153 4.399 7.141 1.00 93.94 285 SER A CA 1
ATOM 2251 C C . SER A 1 285 ? -20.108 3.688 5.786 1.00 93.94 285 SER A C 1
ATOM 2253 O O . SER A 1 285 ? -20.873 2.762 5.550 1.00 93.94 285 SER A O 1
ATOM 2255 N N . ALA A 1 286 ? -19.189 4.078 4.901 1.00 94.06 286 ALA A N 1
ATOM 2256 C CA . ALA A 1 286 ? -19.011 3.435 3.600 1.00 94.06 286 ALA A CA 1
ATOM 2257 C C . ALA A 1 286 ? -18.247 2.101 3.691 1.00 94.06 286 ALA A C 1
ATOM 2259 O O . ALA A 1 286 ? -18.273 1.304 2.755 1.00 94.06 286 ALA A O 1
ATOM 2260 N N . LEU A 1 287 ? -17.560 1.860 4.810 1.00 91.75 287 LEU A N 1
ATOM 2261 C CA . LEU A 1 287 ? -16.778 0.655 5.071 1.00 91.75 287 LEU A CA 1
ATOM 2262 C C . LEU A 1 287 ? -17.532 -0.385 5.916 1.00 91.75 287 LEU A C 1
ATOM 2264 O O . LEU A 1 287 ? -17.044 -1.504 6.053 1.00 91.75 287 LEU A O 1
ATOM 2268 N N . GLU A 1 288 ? -18.722 -0.062 6.438 1.00 88.00 288 GLU A N 1
ATOM 2269 C CA . GLU A 1 288 ? -19.540 -0.965 7.267 1.00 88.00 288 GLU A CA 1
ATOM 2270 C C . GLU A 1 288 ? -19.839 -2.302 6.562 1.00 88.00 288 GLU A C 1
ATOM 2272 O O . GLU A 1 288 ? -19.875 -3.342 7.213 1.00 88.00 288 GLU A O 1
ATOM 2277 N N . ALA A 1 289 ? -19.944 -2.311 5.227 1.00 83.88 289 ALA A N 1
ATOM 2278 C CA . ALA A 1 289 ? -20.153 -3.526 4.430 1.00 83.88 289 ALA A CA 1
ATOM 2279 C C . ALA A 1 289 ? -19.000 -4.549 4.514 1.00 83.88 289 ALA A C 1
ATOM 2281 O O . ALA A 1 289 ? -19.182 -5.711 4.154 1.00 83.88 289 ALA A O 1
ATOM 2282 N N . TYR A 1 290 ? -17.819 -4.124 4.967 1.00 83.38 290 TYR A N 1
ATOM 2283 C CA . TYR A 1 290 ? -16.644 -4.979 5.137 1.00 83.38 290 TYR A CA 1
ATOM 2284 C C . TYR A 1 290 ? -16.477 -5.490 6.567 1.00 83.38 290 TYR A C 1
ATOM 2286 O O . TYR A 1 290 ? -15.612 -6.325 6.820 1.00 83.38 290 TYR A O 1
ATOM 2294 N N . LEU A 1 291 ? -17.292 -5.013 7.509 1.00 82.75 291 LEU A N 1
ATOM 2295 C CA . LEU A 1 291 ? -17.300 -5.563 8.853 1.00 82.75 291 LEU A CA 1
ATOM 2296 C C . LEU A 1 291 ? -17.832 -6.994 8.788 1.00 82.75 291 LEU A C 1
ATOM 2298 O O . LEU A 1 291 ? -18.909 -7.250 8.247 1.00 82.75 291 LEU A O 1
ATOM 2302 N N . THR A 1 292 ? -17.072 -7.939 9.342 1.00 69.31 292 THR A N 1
ATOM 2303 C CA . THR A 1 292 ? -17.583 -9.296 9.512 1.00 69.31 292 THR A CA 1
ATOM 2304 C C . THR A 1 292 ? -18.795 -9.179 10.437 1.00 69.31 292 THR A C 1
ATOM 2306 O O . THR A 1 292 ? -18.653 -8.591 11.514 1.00 69.31 292 THR A O 1
ATOM 2309 N N . PRO A 1 293 ? -19.988 -9.674 10.058 1.00 55.69 293 PRO A N 1
ATOM 2310 C CA . PRO A 1 293 ? -21.114 -9.663 10.976 1.00 55.69 293 PRO A CA 1
ATOM 2311 C C . PRO A 1 293 ? -20.687 -10.395 12.245 1.00 55.69 293 PRO A C 1
ATOM 2313 O O . PRO A 1 293 ? -20.047 -11.450 12.165 1.00 55.69 293 PRO A O 1
ATOM 2316 N N . ALA A 1 294 ? -20.996 -9.812 13.407 1.00 43.94 294 ALA A N 1
ATOM 2317 C CA . ALA A 1 294 ? -20.698 -10.447 14.680 1.00 43.94 294 ALA A CA 1
ATOM 2318 C C . ALA A 1 294 ? -21.204 -11.898 14.618 1.00 43.94 294 ALA A C 1
ATOM 2320 O O . ALA A 1 294 ? -22.339 -12.109 14.167 1.00 43.94 294 ALA A O 1
ATOM 2321 N N . PRO A 1 295 ? -20.397 -12.903 15.016 1.00 37.50 295 PRO A N 1
ATOM 2322 C CA . PRO A 1 295 ? -20.916 -14.255 15.127 1.00 37.50 295 PRO A CA 1
ATOM 2323 C C . PRO A 1 295 ? -22.188 -14.183 15.977 1.00 37.50 295 PRO A C 1
ATOM 2325 O O . PRO A 1 295 ? -22.195 -13.427 16.959 1.00 37.50 295 PRO A O 1
ATOM 2328 N N . PRO A 1 296 ? -23.272 -14.885 15.588 1.00 33.22 296 PRO A N 1
ATOM 2329 C CA . PRO A 1 296 ? -24.516 -14.835 16.334 1.00 33.22 296 PRO A CA 1
ATOM 2330 C C . PRO A 1 296 ? -24.166 -15.082 17.791 1.00 33.22 296 PRO A C 1
ATOM 2332 O O . PRO A 1 296 ? -23.483 -16.060 18.105 1.00 33.22 296 PRO A O 1
ATOM 2335 N N . GLN A 1 297 ? -24.546 -14.142 18.658 1.00 36.81 297 GLN A N 1
ATOM 2336 C CA . GLN A 1 297 ? -24.390 -14.322 20.087 1.00 36.81 297 GLN A CA 1
ATOM 2337 C C . GLN A 1 297 ? -25.180 -15.580 20.415 1.00 36.81 297 GLN A C 1
ATOM 2339 O O . GLN A 1 297 ? -26.405 -15.542 20.511 1.00 36.81 297 GLN A O 1
ATOM 2344 N N . THR A 1 298 ? -24.492 -16.717 20.523 1.00 37.44 298 THR A N 1
ATOM 2345 C CA . THR A 1 298 ? -25.051 -17.894 21.162 1.00 37.44 298 THR A CA 1
ATOM 2346 C C . THR A 1 298 ? -25.455 -17.381 22.524 1.00 37.44 298 THR A C 1
ATOM 2348 O O . THR A 1 298 ? -24.589 -17.059 23.342 1.00 37.44 298 THR A O 1
ATOM 2351 N N . GLN A 1 299 ? -26.763 -17.197 22.715 1.00 35.06 299 GLN A N 1
ATOM 2352 C CA . GLN A 1 299 ? -27.345 -16.984 24.020 1.00 35.06 299 GLN A CA 1
ATOM 2353 C C . GLN A 1 299 ? -26.761 -18.101 24.870 1.00 35.06 299 GLN A C 1
ATOM 2355 O O . GLN A 1 299 ? -27.120 -19.268 24.712 1.00 35.06 299 GLN A O 1
ATOM 2360 N N . ARG A 1 300 ? -25.789 -17.760 25.720 1.00 38.44 300 ARG A N 1
ATOM 2361 C CA . ARG A 1 300 ? -25.457 -18.597 26.856 1.00 38.44 300 ARG A CA 1
ATOM 2362 C C . ARG A 1 300 ? -26.718 -18.549 27.697 1.00 38.44 300 ARG A C 1
ATOM 2364 O O . ARG A 1 300 ? -26.893 -17.641 28.504 1.00 38.44 300 ARG A O 1
ATOM 2371 N N . GLN A 1 301 ? -27.635 -19.472 27.409 1.00 36.47 301 GLN A N 1
ATOM 2372 C CA . GLN A 1 301 ? -28.667 -19.856 28.344 1.00 36.47 301 GLN A CA 1
ATOM 2373 C C . GLN A 1 301 ? -27.944 -20.083 29.661 1.00 36.47 301 GLN A C 1
ATOM 2375 O O . GLN A 1 301 ? -26.952 -20.815 29.723 1.00 36.47 301 GLN A O 1
ATOM 2380 N N . GLY A 1 302 ? -28.386 -19.346 30.674 1.00 41.81 302 GLY A N 1
ATOM 2381 C CA . GLY A 1 302 ? -27.920 -19.548 32.023 1.00 41.81 302 GLY A CA 1
ATOM 2382 C C . GLY A 1 302 ? -28.055 -21.024 32.362 1.00 41.81 302 GLY A C 1
ATOM 2383 O O . GLY A 1 302 ? -29.146 -21.580 32.319 1.00 41.81 302 GLY A O 1
ATOM 2384 N N . SER A 1 303 ? -26.934 -21.640 3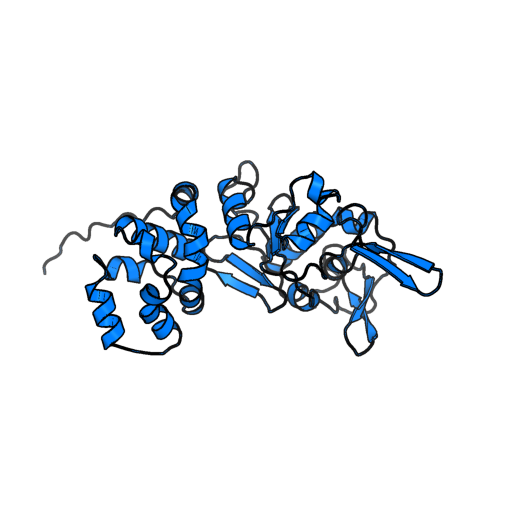2.703 1.00 33.12 303 SER A N 1
ATOM 2385 C CA . SER A 1 303 ? -26.936 -22.747 33.639 1.00 33.12 303 SER A CA 1
ATOM 2386 C C . SER A 1 303 ? -26.283 -22.204 34.894 1.00 33.12 303 SER A C 1
ATOM 2388 O O . SER A 1 303 ? -25.063 -22.198 35.028 1.00 33.12 303 SER A O 1
ATOM 2390 N N . LEU A 1 304 ? -27.127 -21.657 35.766 1.00 38.75 304 LEU A N 1
ATOM 2391 C CA . LEU A 1 304 ? -26.870 -21.677 37.196 1.00 38.75 304 LEU A CA 1
ATOM 2392 C C . LEU A 1 304 ? -26.915 -23.145 37.612 1.00 38.75 304 LEU A C 1
ATOM 2394 O O . LEU A 1 304 ? -28.012 -23.673 37.739 1.00 38.75 304 LEU A O 1
ATOM 2398 N N . PHE A 1 305 ? -25.748 -23.766 37.762 1.00 40.94 305 PHE A N 1
ATOM 2399 C CA . PHE A 1 305 ? -25.460 -24.835 38.719 1.00 40.94 305 PHE A CA 1
ATOM 2400 C C . PHE A 1 305 ? -23.959 -24.820 38.999 1.00 40.94 305 PHE A C 1
ATOM 2402 O O . PHE A 1 305 ? -23.186 -24.779 38.014 1.00 40.94 305 PHE A O 1
#

Sequence (305 aa):
MSRHLAYQRLFAATHELRVGAEFSRFTPDTPSCACCNRRWSEVEAPFQAAEYRYGKSGEPEQVCLTCYTPRIPSERLLGLERYNHTGNTTTPIYGKLGMLVGSGGIITPRNELYLTLPPKLHAKYKKGEWGQQGRLSTDKPLARLLDLLIAGALSAPGERPLEQGFVYIENWGRKADILMRRLLATTSLKEVWCNSEQGVTPLDLQAILETAQVLKTLELTNQADRLVFWKPITDAARGQRDDAAFDAWLGKVPDPRALLMALPTDPFDRLRLPAVLREVMPRLSALEAYLTPAPPQTQRQGSLF

Foldseek 3Di:
DFLLLLLLLLCLLLVVLVVPFDFDKAFDPDQAAPQQRHGQCSHPNRRIWGWDQDDPVRDTGTHDPSLCQQVRFDCQAQNFPDWDDDPPDTDTGGDGNLAQFQKKWKRALVSHIAMAHAPVSLVRRLPHPCNVVVSYHVDQQLLVVLVCVLVQRNPDPPDDGLQSFMWIENGSRNQVSCLSNATGTDSALCFHWHGYSVHIDTANNLLLLQLLVVCVVQVNLVCQQPCLLLVCVLCVLVVHHDPVSVVVSVVVGPCVPSNVVSHDPHSVNSNCRNVSSVSCNVCSVSCVVRHDPDDPPPPPPDDPD

pLDDT: mean 89.24, std 12.74, range [33.12, 97.88]

Nearest PDB structures (foldseek):
  8s37-assembly1_G  TM=8.069E-01  e=1.227E-13  Klebsiella pneumoniae

Mean predicted aligned error: 6.41 Å

Secondary structure (DSSP, 8-state):
-HHHHHHHHHHHHTHHHHHT-----B--SSSB-TTT--BTTSSSSTT-EEEEE-TTT--EEEEEHHHHGGG---HHHH-EEEEEEETTEEEEEE--GGG-TT-EEEE-TT--EEEE--HHHHHHHTTSHHHHTT-EE-S-HHHHHHHHHHTTTTS-TTS-TTTT-BEEEEE--S-HHHHHHS---B--GGGEEEEETTEEEEE-HHHHHHHHHHHHHTT-GGGTT-HHHHHHHHHHHTT---HHHHHHHHTTSSSHHHHHHHS-SSHHHHHHHHHHHHHHGGGHHHHGGGSPPPPP---------